Protein AF-A0A950Y7I4-F1 (afdb_monomer_lite)

Structure (mmCIF, N/CA/C/O backbone):
data_AF-A0A950Y7I4-F1
#
_entry.id   AF-A0A950Y7I4-F1
#
loop_
_atom_site.group_PDB
_atom_site.id
_atom_site.type_symbol
_atom_site.label_atom_id
_atom_site.label_alt_id
_atom_site.label_comp_id
_atom_site.label_asym_id
_atom_site.label_entity_id
_atom_site.label_seq_id
_atom_site.pdbx_PDB_ins_code
_atom_site.Cartn_x
_atom_site.Cartn_y
_atom_site.Cartn_z
_atom_site.occupancy
_atom_site.B_iso_or_equiv
_atom_site.auth_seq_id
_atom_site.auth_comp_id
_atom_site.auth_asym_id
_atom_site.auth_atom_id
_atom_site.pdbx_PDB_model_num
ATOM 1 N N . MET A 1 1 ? 63.759 -24.541 -79.200 1.00 48.91 1 MET A N 1
ATOM 2 C CA . MET A 1 1 ? 62.750 -24.166 -78.182 1.00 48.91 1 MET A CA 1
ATOM 3 C C . MET A 1 1 ? 61.700 -25.272 -78.088 1.00 48.91 1 MET A C 1
ATOM 5 O O . MET A 1 1 ? 60.800 -25.246 -78.899 1.00 48.91 1 MET A O 1
ATOM 9 N N . TYR A 1 2 ? 61.837 -26.271 -77.202 1.00 50.16 2 TYR A N 1
ATOM 10 C CA . TYR A 1 2 ? 60.760 -27.215 -76.806 1.00 50.16 2 TYR A CA 1
ATOM 11 C C . TYR A 1 2 ? 61.320 -28.188 -75.744 1.00 50.16 2 TYR A C 1
ATOM 13 O O . TYR A 1 2 ? 61.710 -29.303 -76.065 1.00 50.16 2 TYR A O 1
ATOM 21 N N . LYS A 1 3 ? 61.475 -27.758 -74.482 1.00 51.12 3 LYS A N 1
ATOM 22 C CA . LYS A 1 3 ? 61.865 -28.678 -73.383 1.00 51.12 3 LYS A CA 1
ATOM 23 C C . LYS A 1 3 ? 61.140 -28.475 -72.042 1.00 51.12 3 LYS A C 1
ATOM 25 O O . LYS A 1 3 ? 61.319 -29.298 -71.157 1.00 51.12 3 LYS A O 1
ATOM 30 N N . ASN A 1 4 ? 60.255 -27.482 -71.901 1.00 55.31 4 ASN A N 1
ATOM 31 C CA . ASN A 1 4 ? 59.631 -27.178 -70.601 1.00 55.31 4 ASN A CA 1
ATOM 32 C C . ASN A 1 4 ? 58.173 -27.647 -70.428 1.00 55.31 4 ASN A C 1
ATOM 34 O O . ASN A 1 4 ? 57.661 -27.581 -69.320 1.00 55.31 4 ASN A O 1
ATOM 38 N N . SER A 1 5 ? 57.483 -28.158 -71.454 1.00 56.12 5 SER A N 1
ATOM 39 C CA . SER A 1 5 ? 56.044 -28.477 -71.346 1.00 56.12 5 SER A CA 1
ATOM 40 C C . SER A 1 5 ? 55.714 -29.753 -70.552 1.00 56.12 5 SER A C 1
ATOM 42 O O . SER A 1 5 ? 54.598 -29.882 -70.051 1.00 56.12 5 SER A O 1
ATOM 44 N N . ALA A 1 6 ? 56.660 -30.687 -70.404 1.00 56.47 6 ALA A N 1
ATOM 45 C CA . ALA A 1 6 ? 56.438 -31.945 -69.682 1.00 56.47 6 ALA A CA 1
ATOM 46 C C . ALA A 1 6 ? 56.490 -31.777 -68.150 1.00 56.47 6 ALA A C 1
ATOM 48 O O . ALA A 1 6 ? 55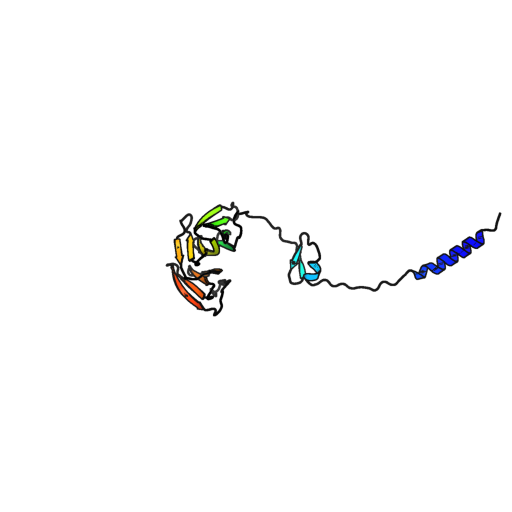.694 -32.385 -67.437 1.00 56.47 6 ALA A O 1
ATOM 49 N N . LEU A 1 7 ? 57.366 -30.898 -67.650 1.00 56.81 7 LEU A N 1
ATOM 50 C CA . LEU A 1 7 ? 57.517 -30.612 -66.217 1.00 56.81 7 LEU A CA 1
ATOM 51 C C . LEU A 1 7 ? 56.293 -29.893 -65.632 1.00 56.81 7 LEU A C 1
ATOM 53 O O . LEU A 1 7 ? 55.839 -30.252 -64.549 1.00 56.81 7 LEU A O 1
ATOM 57 N N . TYR A 1 8 ? 55.693 -28.952 -66.370 1.00 54.09 8 TYR A N 1
ATOM 58 C CA . TYR A 1 8 ? 54.466 -28.278 -65.923 1.00 54.09 8 TYR A CA 1
ATOM 59 C C . TYR A 1 8 ? 53.243 -29.207 -65.913 1.00 54.09 8 TYR A C 1
ATOM 61 O O . TYR A 1 8 ? 52.382 -29.068 -65.050 1.00 54.09 8 TYR A O 1
ATOM 69 N N . ARG A 1 9 ? 53.176 -30.189 -66.824 1.00 56.03 9 ARG A N 1
ATOM 70 C CA . ARG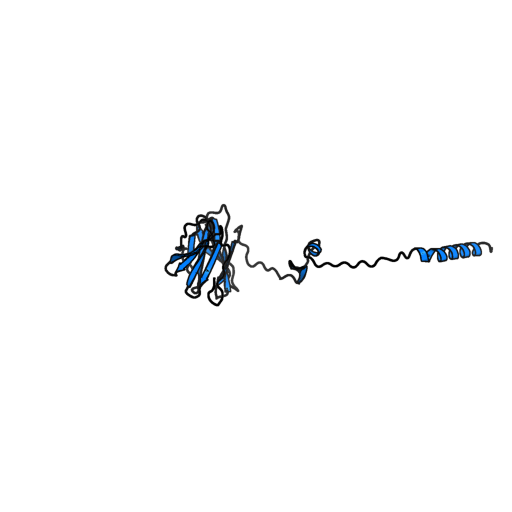 A 1 9 ? 52.088 -31.184 -66.850 1.00 56.03 9 ARG A CA 1
ATOM 71 C C . ARG A 1 9 ? 52.187 -32.182 -65.697 1.00 56.03 9 ARG A C 1
ATOM 73 O O . ARG A 1 9 ? 51.164 -32.504 -65.104 1.00 56.03 9 ARG A O 1
ATOM 80 N N . ALA A 1 10 ? 53.398 -32.616 -65.342 1.00 57.09 10 ALA A N 1
ATOM 81 C CA . ALA A 1 10 ? 53.620 -33.480 -64.183 1.00 57.09 10 ALA A CA 1
ATOM 82 C C . ALA A 1 10 ? 53.334 -32.747 -62.858 1.00 57.09 10 ALA A C 1
ATOM 84 O O . ALA A 1 10 ? 52.664 -33.297 -61.988 1.00 57.09 10 ALA A O 1
ATOM 85 N N . ALA A 1 11 ? 53.754 -31.483 -62.732 1.00 56.84 11 ALA A N 1
ATOM 86 C CA . ALA A 1 11 ? 53.457 -30.661 -61.557 1.00 56.84 11 ALA A CA 1
ATOM 87 C C . ALA A 1 11 ? 51.950 -30.376 -61.398 1.00 56.84 11 ALA A C 1
ATOM 89 O O . ALA A 1 11 ? 51.429 -30.447 -60.287 1.00 56.84 11 ALA A O 1
ATOM 90 N N . ALA A 1 12 ? 51.230 -30.126 -62.498 1.00 56.28 12 ALA A N 1
ATOM 91 C CA . ALA A 1 12 ? 49.779 -29.927 -62.476 1.00 56.28 12 ALA A CA 1
ATOM 92 C C . ALA A 1 12 ? 49.003 -31.203 -62.094 1.00 56.28 12 ALA A C 1
ATOM 94 O O . ALA A 1 12 ? 47.994 -31.117 -61.399 1.00 56.28 12 ALA A O 1
ATOM 95 N N . LEU A 1 13 ? 49.487 -32.387 -62.490 1.00 54.78 13 LEU A N 1
ATOM 96 C CA . LEU A 1 13 ? 48.887 -33.676 -62.116 1.00 54.78 13 LEU A CA 1
ATOM 97 C C . LEU A 1 13 ? 49.107 -34.029 -60.638 1.00 54.78 13 LEU A C 1
ATOM 99 O O . LEU A 1 13 ? 48.202 -34.566 -60.005 1.00 54.78 13 LEU A O 1
ATOM 103 N N . VAL A 1 14 ? 50.264 -33.679 -60.066 1.00 57.81 14 VAL A N 1
ATOM 104 C CA . VAL A 1 14 ? 50.531 -33.861 -58.626 1.00 57.81 14 VAL A CA 1
ATOM 105 C C . VAL A 1 14 ? 49.694 -32.893 -57.777 1.00 57.81 14 VAL A C 1
ATOM 107 O O . VAL A 1 14 ? 49.168 -33.290 -56.740 1.00 57.81 14 VAL A O 1
ATOM 110 N N . LEU A 1 15 ? 49.487 -31.656 -58.242 1.00 54.06 15 LEU A N 1
ATOM 111 C CA . LEU A 1 15 ? 48.606 -30.682 -57.582 1.00 54.06 15 LEU A CA 1
ATOM 112 C C . LEU A 1 15 ? 47.117 -31.065 -57.662 1.00 54.06 15 LEU A C 1
ATOM 114 O O . LEU A 1 15 ? 46.394 -30.851 -56.691 1.00 54.06 15 LEU A O 1
ATOM 118 N N . LEU A 1 16 ? 46.658 -31.682 -58.759 1.00 55.44 16 LEU A N 1
ATOM 119 C CA . LEU A 1 16 ? 45.280 -32.187 -58.857 1.00 55.44 16 LEU A CA 1
ATOM 120 C C . LEU A 1 16 ? 45.036 -33.436 -57.994 1.00 55.44 16 LEU A C 1
ATOM 122 O O . LEU A 1 16 ? 43.933 -33.610 -57.481 1.00 55.44 16 LEU A O 1
ATOM 126 N N . ALA A 1 17 ? 46.046 -34.291 -57.805 1.00 56.66 17 ALA A N 1
ATOM 127 C CA . ALA A 1 17 ? 45.925 -35.508 -56.998 1.00 56.66 17 ALA A CA 1
ATOM 128 C C . ALA A 1 17 ? 45.960 -35.250 -55.476 1.00 56.66 17 ALA A C 1
ATOM 130 O O . ALA A 1 17 ? 45.481 -36.080 -54.708 1.00 56.66 17 ALA A O 1
ATOM 131 N N . ALA A 1 18 ? 46.492 -34.104 -55.033 1.00 54.47 18 ALA A N 1
ATOM 132 C CA . ALA A 1 18 ? 46.544 -33.719 -53.617 1.00 54.47 18 ALA A CA 1
ATOM 133 C C . ALA A 1 18 ? 45.314 -32.914 -53.140 1.00 54.47 18 ALA A C 1
ATOM 135 O O . ALA A 1 18 ? 45.084 -32.793 -51.938 1.00 54.47 18 ALA A O 1
ATOM 136 N N . ALA A 1 19 ? 44.495 -32.398 -54.063 1.00 52.75 19 ALA A N 1
ATOM 137 C CA . ALA A 1 19 ? 43.318 -31.586 -53.751 1.00 52.75 19 ALA A CA 1
ATOM 138 C C . ALA A 1 19 ? 42.171 -32.288 -52.976 1.00 52.75 19 ALA A C 1
ATOM 140 O O . ALA A 1 19 ? 41.493 -31.589 -52.222 1.00 52.75 19 ALA A O 1
ATOM 141 N N . PRO A 1 20 ? 41.921 -33.615 -53.073 1.00 53.47 20 PRO A N 1
ATOM 142 C CA . PRO A 1 20 ? 40.784 -34.218 -52.371 1.00 53.47 20 PRO A CA 1
ATOM 143 C C . PRO A 1 20 ? 41.032 -34.478 -50.873 1.00 53.47 20 PRO A C 1
ATOM 145 O O . PRO A 1 20 ? 40.107 -34.878 -50.173 1.00 53.47 20 PRO A O 1
ATOM 148 N N . TYR A 1 21 ? 42.237 -34.223 -50.347 1.00 53.12 21 TYR A N 1
ATOM 149 C CA . TYR A 1 21 ? 42.582 -34.514 -48.945 1.00 53.12 21 TYR A CA 1
ATOM 150 C C . TYR A 1 21 ? 42.340 -33.357 -47.958 1.00 53.12 21 TYR A C 1
ATOM 152 O O . TYR A 1 21 ? 42.630 -33.506 -46.774 1.00 53.12 21 TYR A O 1
ATOM 160 N N . ILE A 1 22 ? 41.795 -32.218 -48.403 1.00 55.44 22 ILE A N 1
ATOM 161 C CA . ILE A 1 22 ? 41.503 -31.059 -47.526 1.00 55.44 22 ILE A CA 1
ATOM 162 C C . ILE A 1 22 ? 40.007 -30.967 -47.166 1.00 55.44 22 ILE A C 1
ATOM 164 O O . ILE A 1 22 ? 39.594 -30.131 -46.365 1.00 55.44 22 ILE A O 1
ATOM 168 N N . CYS A 1 23 ? 39.170 -31.874 -47.669 1.00 55.88 23 CYS A N 1
ATOM 169 C CA . CYS A 1 23 ? 37.782 -31.979 -47.228 1.00 55.88 23 CYS A CA 1
ATOM 170 C C . CYS A 1 23 ? 37.703 -32.775 -45.916 1.00 55.88 23 CYS A C 1
ATOM 172 O O . CYS A 1 23 ? 37.288 -33.931 -45.903 1.00 55.88 23 CYS A O 1
ATOM 174 N N . LEU A 1 24 ? 38.114 -32.161 -44.803 1.00 58.19 24 LEU A N 1
ATOM 175 C CA . LEU A 1 24 ? 37.759 -32.666 -43.478 1.00 58.19 24 LEU A CA 1
ATOM 176 C C . LEU A 1 24 ? 36.234 -32.595 -43.349 1.00 58.19 24 LEU A C 1
ATOM 178 O O . LEU A 1 24 ? 35.649 -31.513 -43.408 1.00 58.19 24 LEU A O 1
ATOM 182 N N . ALA A 1 25 ? 35.589 -33.754 -43.219 1.00 61.06 25 ALA A N 1
ATOM 183 C CA . ALA A 1 25 ? 34.175 -33.835 -42.890 1.00 61.06 25 ALA A CA 1
ATOM 184 C C . ALA A 1 25 ? 33.936 -33.075 -41.579 1.00 61.06 25 ALA A C 1
ATOM 186 O O . ALA A 1 25 ? 34.589 -33.341 -40.571 1.00 61.06 25 ALA A O 1
ATOM 187 N N . THR A 1 26 ? 33.045 -32.088 -41.602 1.00 66.25 26 THR A N 1
ATOM 188 C CA . THR A 1 26 ? 32.686 -31.345 -40.396 1.00 66.25 26 THR A CA 1
ATOM 189 C C . THR A 1 26 ? 31.642 -32.158 -39.641 1.00 66.25 26 THR A C 1
ATOM 191 O O . THR A 1 26 ? 30.610 -32.499 -40.222 1.00 66.25 26 THR A O 1
ATOM 194 N N . ASP A 1 27 ? 31.861 -32.449 -38.363 1.00 64.19 27 ASP A N 1
ATOM 195 C CA . ASP A 1 27 ? 30.822 -33.063 -37.538 1.00 64.19 27 ASP A CA 1
ATOM 196 C C . ASP A 1 27 ? 29.608 -32.130 -37.436 1.00 64.19 27 ASP A C 1
ATOM 198 O O . ASP A 1 27 ? 29.743 -30.932 -37.166 1.00 64.19 27 ASP A O 1
ATOM 202 N N . THR A 1 28 ? 28.407 -32.677 -37.639 1.00 74.19 28 THR A N 1
ATOM 203 C CA . THR A 1 28 ? 27.167 -31.929 -37.405 1.00 74.19 28 THR A CA 1
ATOM 204 C C . THR A 1 28 ? 27.006 -31.728 -35.907 1.00 74.19 28 THR A C 1
ATOM 206 O O . THR A 1 28 ? 26.800 -32.681 -35.159 1.00 74.19 28 THR A O 1
ATOM 209 N N . ARG A 1 29 ? 27.102 -30.476 -35.463 1.00 62.66 29 ARG A N 1
ATOM 210 C CA . ARG A 1 29 ? 26.812 -30.087 -34.084 1.00 62.66 29 ARG A CA 1
ATOM 211 C C . ARG A 1 29 ? 25.416 -29.489 -34.037 1.00 62.66 29 ARG A C 1
ATOM 213 O O . ARG A 1 29 ? 25.146 -28.494 -34.705 1.00 62.66 29 ARG A O 1
ATOM 220 N N . ILE A 1 30 ? 24.540 -30.123 -33.267 1.00 69.25 30 ILE A N 1
ATOM 221 C CA . ILE A 1 30 ? 23.227 -29.580 -32.932 1.00 69.25 30 ILE A CA 1
ATOM 222 C C . ILE A 1 30 ? 23.401 -28.831 -31.616 1.00 69.25 30 ILE A C 1
ATOM 224 O O . ILE A 1 30 ? 23.880 -29.397 -30.634 1.00 69.25 30 ILE A O 1
ATOM 228 N N . TRP A 1 31 ? 23.058 -27.551 -31.628 1.00 65.56 31 TRP A N 1
ATOM 229 C CA . TRP A 1 31 ? 23.050 -26.693 -30.451 1.00 65.56 31 TRP A CA 1
ATOM 230 C C . TRP A 1 31 ? 21.590 -26.411 -30.128 1.00 65.56 31 TRP A C 1
ATOM 232 O O . TRP A 1 31 ? 20.866 -25.904 -30.985 1.00 65.56 31 TRP A O 1
ATOM 242 N N . ASP A 1 32 ? 21.175 -26.759 -28.919 1.00 69.38 32 ASP A N 1
ATOM 243 C CA . ASP A 1 32 ? 19.889 -26.363 -28.360 1.00 69.38 32 ASP A CA 1
ATOM 244 C C . ASP A 1 32 ? 20.154 -25.224 -27.370 1.00 69.38 32 ASP A C 1
ATOM 246 O O . ASP A 1 32 ? 21.111 -25.287 -26.595 1.00 69.38 32 ASP A O 1
ATOM 250 N N . GLN A 1 33 ? 19.371 -24.154 -27.469 1.00 68.56 33 GLN A N 1
ATOM 251 C CA . GLN A 1 33 ? 19.375 -23.031 -26.537 1.00 68.56 33 GLN A CA 1
ATOM 252 C C . GLN A 1 33 ? 17.935 -22.874 -26.079 1.00 68.56 33 GLN A C 1
ATOM 254 O O . GLN A 1 33 ? 17.093 -22.381 -26.832 1.00 68.56 33 GLN A O 1
ATOM 259 N N . SER A 1 34 ? 17.647 -23.344 -24.876 1.00 66.56 34 SER A N 1
ATOM 260 C CA . SER A 1 34 ? 16.282 -23.407 -24.343 1.00 66.56 34 SER A CA 1
ATOM 261 C C . SER A 1 34 ? 16.166 -22.772 -22.962 1.00 66.56 34 SER A C 1
ATOM 263 O O . SER A 1 34 ? 15.056 -22.452 -22.547 1.00 66.56 34 SER A O 1
ATOM 265 N N . ASP A 1 35 ? 17.287 -22.490 -22.295 1.00 69.75 35 ASP A N 1
ATOM 266 C CA . ASP A 1 35 ? 17.297 -21.896 -20.964 1.00 69.75 35 ASP A CA 1
ATOM 267 C C . ASP A 1 35 ? 17.617 -20.396 -20.993 1.00 69.75 35 ASP A C 1
ATOM 269 O O . ASP A 1 35 ? 18.408 -19.894 -21.794 1.00 69.75 35 ASP A O 1
ATOM 273 N N . GLN A 1 36 ? 17.055 -19.647 -20.039 1.00 70.81 36 GLN A N 1
ATOM 274 C CA . GLN A 1 36 ? 17.334 -18.214 -19.875 1.00 70.81 36 GLN A CA 1
ATOM 275 C C . GLN A 1 36 ? 18.847 -17.919 -19.755 1.00 70.81 36 GLN A C 1
ATOM 277 O O . GLN A 1 36 ? 19.331 -16.883 -20.224 1.00 70.81 36 GLN A O 1
ATOM 282 N N . SER A 1 37 ? 19.616 -18.826 -19.149 1.00 74.75 37 SER A N 1
ATOM 283 C CA . SER A 1 37 ? 21.072 -18.715 -18.982 1.00 74.75 37 SER A CA 1
ATOM 284 C C . SER A 1 37 ? 21.846 -18.756 -20.311 1.00 74.75 37 SER A C 1
ATOM 286 O O . SER A 1 37 ? 22.949 -18.206 -20.396 1.00 74.75 37 SER A O 1
ATOM 288 N N . ASP A 1 38 ? 21.267 -19.344 -21.360 1.00 69.38 38 ASP A N 1
ATOM 289 C CA . ASP A 1 38 ? 21.859 -19.388 -22.698 1.00 69.38 38 ASP A CA 1
ATOM 290 C C . ASP A 1 38 ? 21.683 -18.058 -23.431 1.00 69.38 38 ASP A C 1
ATOM 292 O O . ASP A 1 38 ? 22.593 -17.600 -24.126 1.00 69.38 38 ASP A O 1
ATOM 296 N N . PHE A 1 39 ? 20.558 -17.379 -23.196 1.00 71.38 39 PHE A N 1
ATOM 297 C CA . PHE A 1 39 ? 20.230 -16.100 -23.828 1.00 71.38 39 PHE A CA 1
ATOM 298 C C . PHE A 1 39 ? 20.745 -14.875 -23.060 1.00 71.38 39 PHE A C 1
ATOM 300 O O . PHE A 1 39 ? 21.038 -13.846 -23.670 1.00 71.38 39 PHE A O 1
ATOM 307 N N . THR A 1 40 ? 20.904 -14.966 -21.736 1.00 67.50 40 THR A N 1
ATOM 308 C CA . THR A 1 40 ? 21.410 -13.860 -20.887 1.00 67.50 40 THR A CA 1
ATOM 309 C C . THR A 1 40 ? 22.875 -13.511 -21.144 1.00 67.50 40 THR A C 1
ATOM 311 O O . THR A 1 40 ? 23.303 -12.406 -20.821 1.00 67.50 40 THR A O 1
ATOM 314 N N . LYS A 1 41 ? 23.641 -14.414 -21.773 1.00 76.62 41 LYS A N 1
ATOM 315 C CA . LYS A 1 41 ? 25.003 -14.136 -22.263 1.00 76.62 41 LYS A CA 1
ATOM 316 C C . LYS A 1 41 ? 25.011 -13.191 -23.476 1.00 76.62 41 LYS A C 1
ATOM 318 O O . LYS A 1 41 ? 26.056 -12.632 -23.801 1.00 76.62 41 LYS A O 1
ATOM 323 N N . GLY A 1 42 ? 23.874 -13.031 -24.158 1.00 76.31 42 GLY A N 1
ATOM 324 C CA . GLY A 1 42 ? 23.697 -12.119 -25.286 1.00 76.31 42 GLY A CA 1
ATOM 325 C C . GLY A 1 42 ? 23.243 -10.716 -24.867 1.00 76.31 42 GLY A C 1
ATOM 326 O O . GLY A 1 42 ? 22.892 -10.463 -23.720 1.00 76.31 42 GLY A O 1
ATOM 327 N N . THR A 1 43 ? 23.221 -9.778 -25.818 1.00 79.31 43 THR A N 1
ATOM 328 C CA . THR A 1 43 ? 22.643 -8.437 -25.619 1.00 79.31 43 THR A CA 1
ATOM 329 C C . THR A 1 43 ? 21.242 -8.384 -26.242 1.00 79.31 43 THR A C 1
ATOM 331 O O . THR A 1 43 ? 21.138 -8.190 -27.458 1.00 79.31 43 THR A O 1
ATOM 334 N N . PRO A 1 44 ? 20.156 -8.560 -25.467 1.00 77.50 44 PRO A N 1
ATOM 335 C CA . PRO A 1 44 ? 18.802 -8.504 -26.008 1.00 77.50 44 PRO A CA 1
ATOM 336 C C . PRO A 1 44 ? 18.482 -7.088 -26.505 1.00 77.50 44 PRO A C 1
ATOM 338 O O . PRO A 1 44 ? 18.666 -6.104 -25.790 1.00 77.50 44 PRO A O 1
ATOM 341 N N . LYS A 1 45 ? 17.988 -6.975 -27.743 1.00 81.69 45 LYS A N 1
ATOM 342 C CA . LYS A 1 45 ? 17.484 -5.720 -28.320 1.00 81.69 45 LYS A CA 1
ATOM 343 C C . LYS A 1 45 ? 16.025 -5.904 -28.708 1.00 81.69 45 LYS A C 1
ATOM 345 O O . LYS A 1 45 ? 15.730 -6.736 -29.558 1.00 81.69 45 LYS A O 1
ATOM 350 N N . ASN A 1 46 ? 15.131 -5.119 -28.106 1.00 84.88 46 ASN A N 1
ATOM 351 C CA . ASN A 1 46 ? 13.681 -5.166 -28.349 1.00 84.88 46 ASN A CA 1
ATOM 352 C C . ASN A 1 46 ? 13.037 -6.545 -28.112 1.00 84.88 46 ASN A C 1
ATOM 354 O O . ASN A 1 46 ? 11.975 -6.832 -28.662 1.00 84.88 46 ASN A O 1
ATOM 358 N N . ILE A 1 47 ? 13.664 -7.385 -27.288 1.00 88.06 47 ILE A N 1
ATOM 359 C CA . ILE A 1 47 ? 13.145 -8.694 -26.896 1.00 88.06 47 ILE A CA 1
ATOM 360 C C . ILE A 1 47 ? 13.139 -8.827 -25.374 1.00 88.06 47 ILE A C 1
ATOM 362 O O . ILE A 1 47 ? 14.019 -8.296 -24.695 1.00 88.06 47 ILE A O 1
ATOM 366 N N . SER A 1 48 ? 12.153 -9.540 -24.846 1.00 86.19 48 SER A N 1
ATOM 367 C CA . SER A 1 48 ? 12.107 -9.996 -23.462 1.00 86.19 48 SER A CA 1
ATOM 368 C C . SER A 1 48 ? 12.376 -11.493 -23.436 1.00 86.19 48 SER A C 1
ATOM 370 O O . SER A 1 48 ? 11.818 -12.237 -24.238 1.00 86.19 48 SER A O 1
ATOM 372 N N . ILE A 1 49 ? 13.236 -11.918 -22.516 1.00 86.12 49 ILE A N 1
ATOM 373 C CA . ILE A 1 49 ? 13.540 -13.328 -22.273 1.00 86.12 49 ILE A CA 1
ATOM 374 C C . ILE A 1 49 ? 12.865 -13.689 -20.956 1.00 86.12 49 ILE A C 1
ATOM 376 O O . ILE A 1 49 ? 13.201 -13.132 -19.907 1.00 86.12 49 ILE A O 1
ATOM 380 N N . ARG A 1 50 ? 11.878 -14.577 -21.019 1.00 81.44 50 ARG A N 1
ATOM 381 C CA . ARG A 1 50 ? 11.176 -15.088 -19.843 1.00 81.44 50 ARG A CA 1
ATOM 382 C C . ARG A 1 50 ? 12.049 -16.094 -19.086 1.00 81.44 50 ARG A C 1
ATOM 384 O O . ARG A 1 50 ? 13.015 -16.629 -19.625 1.00 81.44 50 ARG A O 1
ATOM 391 N N . SER A 1 51 ? 11.702 -16.357 -17.826 1.00 81.38 51 SER A N 1
ATOM 392 C CA . SER A 1 51 ? 12.421 -17.318 -16.972 1.00 81.38 51 SER A CA 1
ATOM 393 C C . SER A 1 51 ? 12.373 -18.759 -17.490 1.00 81.38 51 SER A C 1
ATOM 395 O O . SER A 1 51 ? 13.221 -19.562 -17.132 1.00 81.38 51 SER A O 1
ATOM 397 N N . ASP A 1 52 ? 11.395 -19.076 -18.336 1.00 82.81 52 ASP A N 1
ATOM 398 C CA . ASP A 1 52 ? 11.229 -20.356 -19.031 1.00 82.81 52 ASP A CA 1
ATOM 399 C C . ASP A 1 52 ? 11.914 -20.384 -20.413 1.00 82.81 52 ASP A C 1
ATOM 401 O O . ASP A 1 52 ? 11.613 -21.244 -21.232 1.00 82.81 52 ASP A O 1
ATOM 405 N N . GLY A 1 53 ? 12.795 -19.418 -20.705 1.00 80.38 53 GLY A N 1
ATOM 406 C CA . GLY A 1 53 ? 13.562 -19.362 -21.952 1.00 80.38 53 GLY A CA 1
ATOM 407 C C . GLY A 1 53 ? 12.797 -18.817 -23.162 1.00 80.38 53 GLY A C 1
ATOM 408 O O . GLY A 1 53 ? 13.399 -18.584 -24.210 1.00 80.38 53 GLY A O 1
ATOM 409 N N . HIS A 1 54 ? 11.495 -18.532 -23.040 1.00 85.94 54 HIS A N 1
ATOM 410 C CA . HIS A 1 54 ? 10.728 -17.966 -24.147 1.00 85.94 54 HIS A CA 1
ATOM 411 C C . HIS A 1 54 ? 11.146 -16.527 -24.471 1.00 85.94 54 HIS A C 1
ATOM 413 O O . HIS A 1 54 ? 11.182 -15.651 -23.602 1.00 85.94 54 HIS A O 1
ATOM 419 N N . ILE A 1 55 ? 11.377 -16.274 -25.760 1.00 87.50 55 ILE A N 1
ATOM 420 C CA . ILE A 1 55 ? 11.689 -14.950 -26.298 1.00 87.50 55 ILE A CA 1
ATOM 421 C C . ILE A 1 55 ? 10.420 -14.326 -26.878 1.00 87.50 55 ILE A C 1
ATOM 423 O O . ILE A 1 55 ? 9.774 -14.899 -27.754 1.00 87.50 55 ILE A O 1
ATOM 427 N N . THR A 1 56 ? 10.082 -13.123 -26.423 1.00 89.81 56 THR A N 1
ATOM 428 C CA . THR A 1 56 ? 8.989 -12.307 -26.972 1.00 89.81 56 THR A CA 1
ATOM 429 C C . THR A 1 56 ? 9.503 -10.929 -27.364 1.00 89.81 56 THR A C 1
ATOM 431 O O . THR A 1 56 ? 10.590 -10.531 -26.952 1.00 89.81 56 THR A O 1
ATOM 434 N N . LEU A 1 57 ? 8.727 -10.159 -28.130 1.00 89.69 57 LEU A N 1
ATOM 435 C CA . LEU A 1 57 ? 9.013 -8.731 -28.299 1.00 89.69 57 LEU A CA 1
ATOM 436 C C . LEU A 1 57 ? 8.948 -8.032 -26.935 1.00 89.69 57 LEU A C 1
ATOM 438 O O . LEU A 1 57 ? 8.061 -8.326 -26.129 1.00 89.69 57 LEU A O 1
ATOM 442 N N . ALA A 1 58 ? 9.893 -7.130 -26.676 1.00 85.69 58 ALA A N 1
ATOM 443 C CA . ALA A 1 58 ? 9.891 -6.346 -25.450 1.00 85.69 58 ALA A CA 1
ATOM 444 C C . ALA A 1 58 ? 8.733 -5.335 -25.473 1.00 85.69 58 ALA A C 1
ATOM 446 O O . ALA A 1 58 ? 8.498 -4.702 -26.509 1.00 85.69 58 ALA A O 1
ATOM 447 N N . PRO A 1 59 ? 8.024 -5.136 -24.348 1.00 82.44 59 PRO A N 1
ATOM 448 C CA . PRO A 1 59 ? 7.066 -4.049 -24.240 1.00 82.44 59 PRO A CA 1
ATOM 449 C C . PRO A 1 59 ? 7.780 -2.701 -24.392 1.00 82.44 59 PRO A C 1
ATOM 451 O O . PRO A 1 59 ? 8.934 -2.534 -23.990 1.00 82.44 59 PRO A O 1
ATOM 454 N N . ILE A 1 60 ? 7.079 -1.716 -24.952 1.00 84.00 60 ILE A N 1
ATOM 455 C CA . ILE A 1 60 ? 7.579 -0.341 -24.991 1.00 84.00 60 ILE A CA 1
ATOM 456 C C . ILE A 1 60 ? 7.513 0.215 -23.569 1.00 84.00 60 ILE A C 1
ATOM 458 O O . ILE A 1 60 ? 6.428 0.417 -23.023 1.00 84.00 60 ILE A O 1
ATOM 462 N N . LEU A 1 61 ? 8.676 0.475 -22.975 1.00 82.81 61 LEU A N 1
ATOM 463 C CA . LEU A 1 61 ? 8.773 1.177 -21.702 1.00 82.81 61 LEU A CA 1
ATOM 464 C C . LEU A 1 61 ? 8.597 2.673 -21.956 1.00 82.81 61 LEU A C 1
ATOM 466 O O . LEU A 1 61 ? 9.416 3.306 -22.621 1.00 82.81 61 LEU A O 1
ATOM 470 N N . LYS A 1 62 ? 7.506 3.229 -21.435 1.00 87.25 62 LYS A N 1
ATOM 471 C CA . LYS A 1 62 ? 7.246 4.665 -21.438 1.00 87.25 62 LYS A CA 1
ATOM 472 C C . LYS A 1 62 ? 7.342 5.173 -20.010 1.00 87.25 62 LYS A C 1
ATOM 474 O O . LYS A 1 62 ? 6.595 4.721 -19.146 1.00 87.25 62 LYS A O 1
ATOM 479 N N . GLU A 1 63 ? 8.229 6.131 -19.784 1.00 88.94 63 GLU A N 1
ATOM 480 C CA . GLU A 1 63 ? 8.277 6.850 -18.516 1.00 88.94 63 GLU A CA 1
ATOM 481 C C . GLU A 1 63 ? 6.990 7.667 -18.339 1.00 88.94 63 GLU A C 1
ATOM 483 O O . GLU A 1 63 ? 6.583 8.417 -19.234 1.00 88.94 63 GLU A O 1
ATOM 488 N N . LEU A 1 64 ? 6.316 7.464 -17.206 1.00 89.81 64 LEU A N 1
ATOM 489 C CA . LEU A 1 64 ? 5.077 8.167 -16.864 1.00 89.81 64 LEU A CA 1
ATOM 490 C C . LEU A 1 64 ? 5.328 9.357 -15.931 1.00 89.81 64 LEU A C 1
ATOM 492 O O . LEU A 1 64 ? 4.603 10.349 -16.004 1.00 89.81 64 LEU A O 1
ATOM 496 N N . ASP A 1 65 ? 6.339 9.247 -15.070 1.00 89.06 65 ASP A N 1
ATOM 497 C CA . ASP A 1 65 ? 6.780 10.285 -14.145 1.00 89.06 65 ASP A CA 1
ATOM 498 C C . ASP A 1 65 ? 8.235 10.045 -13.712 1.00 89.06 65 ASP A C 1
ATOM 500 O O . ASP A 1 65 ? 8.692 8.901 -13.688 1.00 89.06 65 ASP A O 1
ATOM 504 N N . SER A 1 66 ? 8.908 11.114 -13.287 1.00 86.75 66 SER A N 1
ATOM 505 C CA . SER A 1 66 ? 10.213 11.083 -12.624 1.00 86.75 66 SER A CA 1
ATOM 506 C C . SER A 1 66 ? 10.141 11.917 -11.348 1.00 86.75 66 SER A C 1
ATOM 508 O O . SER A 1 66 ? 10.321 13.138 -11.360 1.00 86.75 66 SER A O 1
ATOM 510 N N . THR A 1 67 ? 9.890 11.251 -10.221 1.00 84.19 67 THR A N 1
ATOM 511 C CA . THR A 1 67 ? 9.901 11.906 -8.908 1.00 84.19 67 THR A CA 1
ATOM 512 C C . THR A 1 67 ? 11.323 12.039 -8.368 1.00 84.19 67 THR A C 1
ATOM 514 O O . THR A 1 67 ? 12.167 11.183 -8.612 1.00 84.19 67 THR A O 1
ATOM 517 N N . ASN A 1 68 ? 11.562 13.038 -7.517 1.00 83.56 68 ASN A N 1
ATOM 518 C CA . ASN A 1 68 ? 12.807 13.135 -6.741 1.00 83.56 68 ASN A CA 1
ATOM 519 C C . ASN A 1 68 ? 12.823 12.202 -5.511 1.00 83.56 68 ASN A C 1
ATOM 521 O O . ASN A 1 68 ? 13.675 12.357 -4.637 1.00 83.56 68 ASN A O 1
ATOM 525 N N . VAL A 1 69 ? 11.857 11.283 -5.387 1.00 86.06 69 VAL A N 1
ATOM 526 C CA . VAL A 1 69 ? 11.807 10.320 -4.284 1.00 86.06 69 VAL A CA 1
ATOM 527 C C . VAL A 1 69 ? 12.721 9.139 -4.633 1.00 86.06 69 VAL A C 1
ATOM 529 O O . VAL A 1 69 ? 12.513 8.531 -5.681 1.00 86.06 69 VAL A O 1
ATOM 532 N N . PRO A 1 70 ? 13.712 8.792 -3.789 1.00 88.06 70 PRO A N 1
ATOM 533 C CA . PRO A 1 70 ? 14.688 7.747 -4.113 1.00 88.06 70 PRO A CA 1
ATOM 534 C C . PRO A 1 70 ? 14.083 6.359 -4.335 1.00 88.06 70 PRO A C 1
ATOM 536 O O . PRO A 1 70 ? 14.571 5.611 -5.178 1.00 88.06 70 PRO A O 1
ATOM 539 N N . TYR A 1 71 ? 13.026 6.022 -3.593 1.00 92.12 71 TYR A N 1
ATOM 540 C CA . TYR A 1 71 ? 12.341 4.738 -3.698 1.00 92.12 71 TYR A CA 1
ATOM 541 C C . TYR A 1 71 ? 10.839 4.952 -3.843 1.00 92.12 71 TYR A C 1
ATOM 543 O O . TYR A 1 71 ? 10.238 5.694 -3.066 1.00 92.12 71 TYR A O 1
ATOM 551 N N . LEU A 1 72 ? 10.231 4.271 -4.814 1.00 94.44 72 LEU A N 1
ATOM 552 C CA . LEU A 1 72 ? 8.785 4.088 -4.910 1.00 94.44 72 LEU A CA 1
ATOM 553 C C . LEU A 1 72 ? 8.466 2.663 -4.462 1.00 94.44 72 LEU A C 1
ATOM 555 O O . LEU A 1 72 ? 9.004 1.707 -5.014 1.00 94.44 72 LEU A O 1
ATOM 559 N N . TRP A 1 73 ? 7.612 2.535 -3.453 1.00 95.12 73 TRP A N 1
ATOM 560 C CA . TRP A 1 73 ? 7.322 1.258 -2.796 1.00 95.12 73 TRP A CA 1
ATOM 561 C C . TRP A 1 73 ? 5.904 0.770 -3.072 1.00 95.12 73 TRP A C 1
ATOM 563 O O . TRP A 1 73 ? 5.671 -0.433 -3.130 1.00 95.12 73 TRP A O 1
ATOM 573 N N . ALA A 1 74 ? 4.962 1.696 -3.252 1.00 96.38 74 ALA A N 1
ATOM 574 C CA . ALA A 1 74 ? 3.550 1.380 -3.373 1.00 96.38 74 ALA A CA 1
ATOM 575 C C . ALA A 1 74 ? 2.928 2.068 -4.584 1.00 96.38 74 ALA A C 1
ATOM 577 O O . ALA A 1 74 ? 3.208 3.236 -4.865 1.00 96.38 74 ALA A O 1
ATOM 578 N N . ILE A 1 75 ? 2.030 1.346 -5.252 1.00 96.94 75 ILE A N 1
ATOM 579 C CA . ILE A 1 75 ? 1.157 1.861 -6.301 1.00 96.94 75 ILE A CA 1
ATOM 580 C C . ILE A 1 75 ? -0.229 1.222 -6.180 1.00 96.94 75 ILE A C 1
ATOM 582 O O . ILE A 1 75 ? -0.344 0.044 -5.851 1.00 96.94 75 ILE A O 1
ATOM 586 N N . VAL A 1 76 ? -1.282 1.992 -6.440 1.00 97.06 76 VAL A N 1
ATOM 587 C CA . VAL A 1 76 ? -2.670 1.516 -6.484 1.00 97.06 76 VAL A CA 1
ATOM 588 C C . VAL A 1 76 ? -3.456 2.289 -7.542 1.00 97.06 76 VAL A C 1
ATOM 590 O O . VAL A 1 76 ? -3.136 3.442 -7.827 1.00 97.06 76 VAL A O 1
ATOM 593 N N . GLN A 1 77 ? -4.477 1.671 -8.131 1.00 96.19 77 GLN A N 1
ATOM 594 C CA . GLN A 1 77 ? -5.368 2.306 -9.102 1.00 96.19 77 GLN A CA 1
ATOM 595 C C . GLN A 1 77 ? -6.778 2.455 -8.523 1.00 96.19 77 GLN A C 1
ATOM 597 O O . GLN A 1 77 ? -7.289 1.514 -7.918 1.00 96.19 77 GLN A O 1
ATOM 602 N N . ASP A 1 78 ? -7.416 3.613 -8.713 1.00 95.19 78 ASP A N 1
ATOM 603 C CA . ASP A 1 78 ? -8.846 3.773 -8.411 1.00 95.19 78 ASP A CA 1
ATOM 604 C C . ASP A 1 78 ? -9.754 3.259 -9.540 1.00 95.19 78 ASP A C 1
ATOM 606 O O . ASP A 1 78 ? -9.320 2.923 -10.642 1.00 95.19 78 ASP A O 1
ATOM 610 N N . SER A 1 79 ? -11.064 3.259 -9.291 1.00 93.50 79 SER A N 1
ATOM 611 C CA . SER A 1 79 ? -12.079 2.866 -10.276 1.00 93.50 79 SER A CA 1
ATOM 612 C C . SER A 1 79 ? -12.156 3.775 -11.512 1.00 93.50 79 SER A C 1
ATOM 614 O O . SER A 1 79 ? -12.784 3.406 -12.503 1.00 93.50 79 SER A O 1
ATOM 616 N N . LYS A 1 80 ? -11.531 4.959 -11.480 1.00 94.62 80 LYS A N 1
ATOM 617 C CA . LYS A 1 80 ? -11.459 5.912 -12.601 1.00 94.62 80 LYS A CA 1
ATOM 618 C C . LYS A 1 80 ? -10.178 5.740 -13.421 1.00 94.62 80 LYS A C 1
ATOM 620 O O . LYS A 1 80 ? -9.992 6.440 -14.416 1.00 94.62 80 LYS A O 1
ATOM 625 N N . GLY A 1 81 ? -9.299 4.828 -13.012 1.00 95.50 81 GLY A N 1
ATOM 626 C CA . GLY A 1 81 ? -8.021 4.558 -13.650 1.00 95.50 81 GLY A CA 1
ATOM 627 C C . GLY A 1 81 ? -6.875 5.462 -13.188 1.00 95.50 81 GLY A C 1
ATOM 628 O O . GLY A 1 81 ? -5.779 5.359 -13.738 1.00 95.50 81 GLY A O 1
ATOM 629 N N . THR A 1 82 ? -7.093 6.332 -12.199 1.00 96.12 82 THR A N 1
ATOM 630 C CA . THR A 1 82 ? -6.044 7.168 -11.601 1.00 96.12 82 THR A CA 1
ATOM 631 C C . THR A 1 82 ? -5.075 6.284 -10.832 1.00 96.12 82 THR A C 1
ATOM 633 O O . THR A 1 82 ? -5.490 5.525 -9.958 1.00 96.12 82 THR A O 1
ATOM 636 N N . LEU A 1 83 ? -3.784 6.406 -11.132 1.00 96.81 83 LEU A N 1
ATOM 637 C CA . LEU A 1 83 ? -2.725 5.751 -10.376 1.00 96.81 83 LEU A CA 1
ATOM 638 C C . LEU A 1 83 ? -2.293 6.639 -9.215 1.00 96.81 83 LEU A C 1
ATOM 640 O O . LEU A 1 83 ? -2.021 7.824 -9.399 1.00 96.81 83 LEU A O 1
ATOM 644 N N . TYR A 1 84 ? -2.174 6.049 -8.037 1.00 96.56 84 TYR A N 1
ATOM 645 C CA . TYR A 1 84 ? -1.581 6.664 -6.862 1.00 96.56 84 TYR A CA 1
ATOM 646 C C . TYR A 1 84 ? -0.330 5.902 -6.499 1.00 96.56 84 TYR A C 1
ATOM 648 O O . TYR A 1 84 ? -0.373 4.681 -6.394 1.00 96.56 84 TYR A O 1
ATOM 656 N N . TYR A 1 85 ? 0.771 6.608 -6.302 1.00 97.00 85 TYR A N 1
ATOM 657 C CA . TYR A 1 85 ? 2.045 5.992 -5.966 1.00 97.00 85 TYR A CA 1
ATOM 658 C C . TYR A 1 85 ? 2.794 6.832 -4.952 1.00 97.00 85 TYR A C 1
ATOM 660 O O . TYR A 1 85 ? 2.644 8.055 -4.865 1.00 97.00 85 TYR A O 1
ATOM 668 N N . ALA A 1 86 ? 3.577 6.137 -4.144 1.00 96.06 86 ALA A N 1
ATOM 669 C CA . ALA A 1 86 ? 4.320 6.728 -3.058 1.00 96.06 86 ALA A CA 1
ATOM 670 C C . ALA A 1 86 ? 5.524 5.860 -2.702 1.00 96.06 86 ALA A C 1
ATOM 672 O O . ALA A 1 86 ? 5.646 4.698 -3.099 1.00 96.06 86 ALA A O 1
ATOM 673 N N . GLY A 1 87 ? 6.411 6.438 -1.910 1.00 94.12 87 GLY A N 1
ATOM 674 C CA . GLY A 1 87 ? 7.524 5.710 -1.336 1.00 94.12 87 GLY A CA 1
ATOM 675 C C . GLY A 1 87 ? 8.241 6.576 -0.325 1.00 94.12 87 GLY A C 1
ATOM 676 O O . GLY A 1 87 ? 7.594 7.110 0.574 1.00 94.12 87 GLY A O 1
ATOM 677 N N . GLY A 1 88 ? 9.553 6.713 -0.429 1.00 92.81 88 GLY A N 1
ATOM 678 C CA . GLY A 1 88 ? 10.303 7.552 0.491 1.00 92.81 88 GLY A CA 1
ATOM 679 C C . GLY A 1 88 ? 11.788 7.255 0.497 1.00 92.81 88 GLY A C 1
ATOM 680 O O . GLY A 1 88 ? 12.343 6.761 -0.485 1.00 92.81 88 GLY A O 1
ATOM 681 N N . ALA A 1 89 ? 12.425 7.600 1.609 1.00 89.88 89 ALA A N 1
ATOM 682 C CA . ALA A 1 89 ? 13.821 7.295 1.858 1.00 89.88 89 ALA A CA 1
ATOM 683 C C . ALA A 1 89 ? 14.039 6.992 3.347 1.00 89.88 89 ALA A C 1
ATOM 685 O O . ALA A 1 89 ? 13.424 7.652 4.189 1.00 89.88 89 ALA A O 1
ATOM 686 N N . PRO A 1 90 ? 14.990 6.106 3.697 1.00 83.69 90 PRO A N 1
ATOM 687 C CA . PRO A 1 90 ? 15.301 5.780 5.093 1.00 83.69 90 PRO A CA 1
ATOM 688 C C . PRO A 1 90 ? 15.737 6.977 5.953 1.00 83.69 90 PRO A C 1
ATOM 690 O O . PRO A 1 90 ? 15.711 6.900 7.176 1.00 83.69 90 PRO A O 1
ATOM 693 N N . THR A 1 91 ? 16.164 8.073 5.322 1.00 82.56 91 THR A N 1
ATOM 694 C CA . THR A 1 91 ? 16.664 9.295 5.971 1.00 82.56 91 THR A CA 1
ATOM 695 C C . THR A 1 91 ? 15.774 10.521 5.728 1.00 82.56 91 THR A C 1
ATOM 697 O O . THR A 1 91 ? 16.185 11.644 6.018 1.00 82.56 91 THR A O 1
ATOM 700 N N . GLY A 1 92 ? 14.569 10.334 5.174 1.00 76.12 92 GLY A N 1
ATOM 701 C CA . GLY A 1 92 ? 13.610 11.418 4.943 1.00 76.12 92 GLY A CA 1
ATOM 702 C C . GLY A 1 92 ? 12.980 11.954 6.234 1.00 76.12 92 GLY A C 1
ATOM 703 O O . GLY A 1 92 ? 13.093 11.350 7.290 1.00 76.12 92 GLY A O 1
ATOM 704 N N . ALA A 1 93 ? 12.293 13.095 6.161 1.00 85.19 93 ALA A N 1
ATOM 705 C CA . ALA A 1 93 ? 11.430 13.585 7.251 1.00 85.19 93 ALA A CA 1
ATOM 706 C C . ALA A 1 93 ? 9.943 13.554 6.863 1.00 85.19 93 ALA A C 1
ATOM 708 O O . ALA A 1 93 ? 9.063 13.390 7.715 1.00 85.19 93 ALA A O 1
ATOM 709 N N . THR A 1 94 ? 9.668 13.720 5.570 1.00 91.50 94 THR A N 1
ATOM 710 C CA . THR A 1 94 ? 8.331 13.655 4.994 1.00 91.50 94 THR A CA 1
ATOM 711 C C . THR A 1 94 ? 8.338 12.813 3.728 1.00 91.50 94 THR A C 1
ATOM 713 O O . THR A 1 94 ? 9.352 12.676 3.038 1.00 91.50 94 THR A O 1
ATOM 716 N N . THR A 1 95 ? 7.174 12.257 3.420 1.00 92.94 95 THR A N 1
ATOM 717 C CA . THR A 1 95 ? 6.909 11.455 2.231 1.00 92.94 95 THR A CA 1
ATOM 718 C C . THR A 1 95 ? 5.648 11.960 1.538 1.00 92.94 95 THR A C 1
ATOM 720 O O . THR A 1 95 ? 4.749 12.520 2.168 1.00 92.94 95 THR A O 1
ATOM 723 N N . LYS A 1 96 ? 5.601 11.811 0.213 1.00 93.81 96 LYS A N 1
ATOM 724 C CA . LYS A 1 96 ? 4.534 12.336 -0.640 1.00 93.81 96 LYS A CA 1
ATOM 725 C C . LYS A 1 96 ? 3.795 11.216 -1.345 1.00 93.81 96 LYS A C 1
ATOM 727 O O . LYS A 1 96 ? 4.395 10.230 -1.768 1.00 93.81 96 LYS A O 1
ATOM 732 N N . ILE A 1 97 ? 2.498 11.436 -1.524 1.00 95.38 97 ILE A N 1
ATOM 733 C CA . ILE A 1 97 ? 1.651 10.636 -2.405 1.00 95.38 97 ILE A CA 1
ATOM 734 C C . ILE A 1 97 ? 1.437 11.431 -3.684 1.00 95.38 97 ILE A C 1
ATOM 736 O O . ILE A 1 97 ? 1.025 12.596 -3.643 1.00 95.38 97 ILE A O 1
ATOM 740 N N . TYR A 1 98 ? 1.699 10.790 -4.813 1.00 95.38 98 TYR A N 1
ATOM 741 C CA . TYR A 1 98 ? 1.471 11.336 -6.139 1.00 95.38 98 TYR A CA 1
ATOM 742 C C . TYR A 1 98 ? 0.241 10.686 -6.761 1.00 95.38 98 TYR A C 1
ATOM 744 O O . TYR A 1 98 ? -0.036 9.514 -6.524 1.00 95.38 98 TYR A O 1
ATOM 752 N N . ALA A 1 99 ? -0.493 11.461 -7.552 1.00 95.44 99 ALA A N 1
ATOM 753 C CA . ALA A 1 99 ? -1.612 11.000 -8.355 1.00 95.44 99 ALA A CA 1
ATOM 754 C C . ALA A 1 99 ? -1.327 11.259 -9.835 1.00 95.44 99 ALA A C 1
ATOM 756 O O . ALA A 1 99 ? -0.970 12.378 -10.216 1.00 95.44 99 ALA A O 1
ATOM 757 N N . LEU A 1 100 ? -1.553 10.246 -10.662 1.00 96.44 100 LEU A N 1
ATOM 758 C CA . LEU A 1 100 ? -1.455 10.283 -12.113 1.00 96.44 100 LEU A CA 1
ATOM 759 C C . LEU A 1 100 ? -2.803 9.862 -12.720 1.00 96.44 100 LEU A C 1
ATOM 761 O O . LEU A 1 100 ? -3.113 8.671 -12.788 1.00 96.44 100 LEU A O 1
ATOM 765 N N . PRO A 1 101 ? -3.630 10.824 -13.161 1.00 95.50 101 PRO A N 1
ATOM 766 C CA . PRO A 1 101 ? -4.834 10.523 -13.932 1.00 95.50 101 PRO A CA 1
ATOM 767 C C . PRO A 1 101 ? -4.474 9.932 -15.302 1.00 95.50 101 PRO A C 1
ATOM 769 O O . PRO A 1 101 ? -3.462 10.324 -15.877 1.00 95.50 101 PRO A O 1
ATOM 772 N N . VAL A 1 102 ? -5.341 9.083 -15.873 1.00 93.88 102 VAL A N 1
ATOM 773 C CA . VAL A 1 102 ? -5.122 8.366 -17.156 1.00 93.88 102 VAL A CA 1
ATOM 774 C C . VAL A 1 102 ? -4.582 9.259 -18.285 1.00 93.88 102 VAL A C 1
ATOM 776 O O . VAL A 1 102 ? -3.692 8.853 -19.023 1.00 93.88 102 VAL A O 1
ATOM 779 N N . ASN A 1 103 ? -5.091 10.491 -18.395 1.00 90.19 103 ASN A N 1
ATOM 780 C CA . ASN A 1 103 ? -4.673 11.485 -19.395 1.00 90.19 103 ASN A CA 1
ATOM 781 C C . ASN A 1 103 ? -4.171 12.788 -18.750 1.00 90.19 103 ASN A C 1
ATOM 783 O O . ASN A 1 103 ? -4.237 13.863 -19.347 1.00 90.19 103 ASN A O 1
ATOM 787 N N . GLY A 1 104 ? -3.756 12.714 -17.487 1.00 92.12 104 GLY A N 1
ATOM 788 C CA . GLY A 1 104 ? -3.298 13.854 -16.708 1.00 92.12 104 GLY A CA 1
ATOM 789 C C . GLY A 1 104 ? -1.782 13.919 -16.604 1.00 92.12 104 GLY A C 1
ATOM 790 O O . GLY A 1 104 ? -1.052 13.083 -17.128 1.00 92.12 104 GLY A O 1
ATOM 791 N N . LYS A 1 105 ? -1.315 14.933 -15.878 1.00 93.94 105 LYS A N 1
ATOM 792 C CA . LYS A 1 105 ? 0.065 14.987 -15.401 1.00 93.94 105 LYS A CA 1
ATOM 793 C C . LYS A 1 105 ? 0.124 14.495 -13.952 1.00 93.94 105 LYS A C 1
ATOM 795 O O . LYS A 1 105 ? -0.826 14.765 -13.207 1.00 93.94 105 LYS A O 1
ATOM 800 N N . PRO A 1 106 ? 1.226 13.843 -13.552 1.00 94.38 106 PRO A N 1
ATOM 801 C CA . PRO A 1 106 ? 1.544 13.598 -12.155 1.00 94.38 106 PRO A CA 1
ATOM 802 C C . PRO A 1 106 ? 1.398 14.853 -11.296 1.00 94.38 106 PRO A C 1
ATOM 804 O O . PRO A 1 106 ? 1.815 15.944 -11.695 1.00 94.38 106 PRO A O 1
ATOM 807 N N . LYS A 1 107 ? 0.832 14.708 -10.099 1.00 93.31 107 LYS A N 1
ATOM 808 C CA . LYS A 1 107 ? 0.836 15.764 -9.080 1.00 93.31 107 LYS A CA 1
ATOM 809 C C . LYS A 1 107 ? 0.918 15.179 -7.678 1.00 93.31 107 LYS A C 1
ATOM 811 O O . LYS A 1 107 ? 0.278 14.171 -7.393 1.00 93.31 107 LYS A O 1
ATOM 816 N N . ALA A 1 108 ? 1.650 15.844 -6.788 1.00 93.25 108 ALA A N 1
ATOM 817 C CA . ALA A 1 108 ? 1.586 15.538 -5.364 1.00 93.25 108 ALA A CA 1
ATOM 818 C C . ALA A 1 108 ? 0.204 15.934 -4.820 1.00 93.25 108 ALA A C 1
ATOM 820 O O . ALA A 1 108 ? -0.281 17.034 -5.090 1.00 93.25 108 ALA A O 1
ATOM 821 N N . ILE A 1 109 ? -0.430 15.033 -4.074 1.00 93.75 109 ILE A N 1
ATOM 822 C CA . ILE A 1 109 ? -1.774 15.234 -3.509 1.00 93.75 109 ILE A CA 1
ATOM 823 C C . ILE A 1 109 ? -1.790 15.240 -1.983 1.00 93.75 109 ILE A C 1
ATOM 825 O O . ILE A 1 109 ? -2.729 15.761 -1.389 1.00 93.75 109 ILE A O 1
ATOM 829 N N . ALA A 1 110 ? -0.760 14.677 -1.355 1.00 94.31 110 ALA A N 1
ATOM 830 C CA . ALA A 1 110 ? -0.604 14.658 0.086 1.00 94.31 110 ALA A CA 1
ATOM 831 C C . ALA A 1 110 ? 0.874 14.587 0.458 1.00 94.31 110 ALA A C 1
ATOM 833 O O . ALA A 1 110 ? 1.689 14.022 -0.275 1.00 94.31 110 ALA A O 1
ATOM 834 N N . GLU A 1 111 ? 1.185 15.136 1.625 1.00 93.44 111 GLU A N 1
ATOM 835 C CA . GLU A 1 111 ? 2.471 15.006 2.293 1.00 93.44 111 GLU A CA 1
ATOM 836 C C . GLU A 1 111 ? 2.211 14.507 3.717 1.00 93.44 111 GLU A C 1
ATOM 838 O O . GLU A 1 111 ? 1.326 15.019 4.407 1.00 93.44 111 GLU A O 1
ATOM 843 N N . LEU A 1 112 ? 2.945 13.478 4.128 1.00 93.25 112 LEU A N 1
ATOM 844 C CA . LEU A 1 112 ? 2.851 12.855 5.441 1.00 93.25 112 LEU A CA 1
ATOM 845 C C . LEU A 1 112 ? 4.208 12.937 6.135 1.00 93.25 112 LEU A C 1
ATOM 847 O O . LEU A 1 112 ? 5.250 12.757 5.506 1.00 93.25 112 LEU A O 1
ATOM 851 N N . THR A 1 113 ? 4.197 13.189 7.442 1.00 92.00 113 THR A N 1
ATOM 852 C CA . THR A 1 113 ? 5.393 13.043 8.277 1.00 92.00 113 THR A CA 1
ATOM 853 C C . THR A 1 113 ? 5.723 11.562 8.412 1.00 92.00 113 THR A C 1
ATOM 855 O O . THR A 1 113 ? 4.874 10.781 8.837 1.00 92.00 113 THR A O 1
ATOM 858 N N . GLY A 1 114 ? 6.947 11.188 8.055 1.00 90.62 114 GLY A N 1
ATOM 859 C CA . GLY A 1 114 ? 7.391 9.801 8.017 1.00 90.62 114 GLY A CA 1
ATOM 860 C C . GLY A 1 114 ? 8.457 9.574 6.954 1.00 90.62 114 GLY A C 1
ATOM 861 O O . GLY A 1 114 ? 8.677 10.415 6.082 1.00 90.62 114 GLY A O 1
ATOM 862 N N . LEU A 1 115 ? 9.127 8.432 7.054 1.00 92.81 115 LEU A N 1
ATOM 863 C CA . LEU A 1 115 ? 10.255 8.071 6.199 1.00 92.81 115 LEU A CA 1
ATOM 864 C C . LEU A 1 115 ? 9.774 7.542 4.850 1.00 92.81 115 LEU A C 1
ATOM 866 O O . LEU A 1 115 ? 10.250 7.967 3.798 1.00 92.81 115 LEU A O 1
ATOM 870 N N . GLU A 1 116 ? 8.832 6.597 4.888 1.00 94.25 116 GLU A N 1
ATOM 871 C CA . GLU A 1 116 ? 8.438 5.792 3.734 1.00 94.25 116 GLU A CA 1
ATOM 872 C C . GLU A 1 116 ? 6.963 5.396 3.801 1.00 94.25 116 GLU A C 1
ATOM 874 O O . GLU A 1 116 ? 6.417 5.175 4.885 1.00 94.25 116 GLU A O 1
ATOM 879 N N . ILE A 1 117 ? 6.336 5.278 2.628 1.00 96.31 117 ILE A N 1
ATOM 880 C CA . ILE A 1 117 ? 5.003 4.693 2.452 1.00 96.31 117 ILE A CA 1
ATOM 881 C C . ILE A 1 117 ? 5.163 3.346 1.761 1.00 96.31 117 ILE A C 1
ATOM 883 O O . ILE A 1 117 ? 5.539 3.322 0.595 1.00 96.31 117 ILE A O 1
ATOM 887 N N . HIS A 1 118 ? 4.886 2.242 2.457 1.00 95.75 118 HIS A N 1
ATOM 888 C CA . HIS A 1 118 ? 5.074 0.884 1.909 1.00 95.75 118 HIS A CA 1
ATOM 889 C C . HIS A 1 118 ? 3.808 0.267 1.325 1.00 95.75 118 HIS A C 1
ATOM 891 O O . HIS A 1 118 ? 3.898 -0.647 0.516 1.00 95.75 118 HIS A O 1
ATOM 897 N N . SER A 1 119 ? 2.632 0.781 1.683 1.00 97.69 119 SER A N 1
ATOM 898 C CA . SER A 1 119 ? 1.365 0.293 1.141 1.00 97.69 119 SER A CA 1
ATOM 899 C C . SER A 1 119 ? 0.394 1.443 0.923 1.00 97.69 119 SER A C 1
ATOM 901 O O . SER A 1 119 ? 0.282 2.352 1.751 1.00 97.69 119 SER A O 1
ATOM 903 N N . LEU A 1 120 ? -0.349 1.354 -0.179 1.00 98.00 120 LEU A N 1
ATOM 904 C CA . LEU A 1 120 ? -1.473 2.220 -0.510 1.00 98.00 120 LEU A CA 1
ATOM 905 C C . LEU A 1 120 ? -2.719 1.364 -0.743 1.00 98.00 120 LEU A C 1
ATOM 907 O O . LEU A 1 120 ? -2.624 0.270 -1.290 1.00 98.00 120 LEU A O 1
ATOM 911 N N . ALA A 1 121 ? -3.879 1.881 -0.359 1.00 98.00 121 ALA A N 1
ATOM 912 C CA . ALA A 1 121 ? -5.177 1.343 -0.745 1.00 98.00 121 ALA A CA 1
ATOM 913 C C . ALA A 1 121 ? -6.120 2.499 -1.089 1.00 98.00 121 ALA A C 1
ATOM 915 O O . ALA A 1 121 ? -5.971 3.604 -0.565 1.00 98.00 121 ALA A O 1
ATOM 916 N N . VAL A 1 122 ? -7.086 2.251 -1.967 1.00 96.94 122 VAL A N 1
ATOM 917 C CA . VAL A 1 122 ? -8.123 3.219 -2.328 1.00 96.94 122 VAL A CA 1
ATOM 918 C C . VAL A 1 122 ? -9.484 2.571 -2.150 1.00 96.94 122 VAL A C 1
ATOM 920 O O . VAL A 1 122 ? -9.683 1.423 -2.547 1.00 96.94 122 VAL A O 1
ATOM 923 N N . ASP A 1 123 ? -10.400 3.280 -1.502 1.00 95.81 123 ASP A N 1
ATOM 924 C CA . ASP A 1 123 ? -11.759 2.787 -1.313 1.00 95.81 123 ASP A CA 1
ATOM 925 C C . ASP A 1 123 ? -12.688 3.176 -2.473 1.00 95.81 123 ASP A C 1
ATOM 927 O O . ASP A 1 123 ? -12.295 3.809 -3.456 1.00 95.81 123 ASP A O 1
ATOM 931 N N . LYS A 1 124 ? -13.959 2.782 -2.360 1.00 93.88 124 LYS A N 1
ATOM 932 C CA . LYS A 1 124 ? -14.979 3.034 -3.385 1.00 93.88 124 LYS A CA 1
ATOM 933 C C . LYS A 1 124 ? -15.321 4.517 -3.536 1.00 93.88 124 LYS A C 1
ATOM 935 O O . LYS A 1 124 ? -15.777 4.926 -4.603 1.00 93.88 124 LYS A O 1
ATOM 940 N N . GLU A 1 125 ? -15.093 5.316 -2.499 1.00 92.56 125 GLU A N 1
ATOM 941 C CA . GLU A 1 125 ? -15.298 6.762 -2.501 1.00 92.56 125 GLU A CA 1
ATOM 942 C C . GLU A 1 125 ? -14.094 7.524 -3.088 1.00 92.56 125 GLU A C 1
ATOM 944 O O . GLU A 1 125 ? -14.176 8.735 -3.315 1.00 92.56 125 GLU A O 1
ATOM 949 N N . GLY A 1 126 ? -12.989 6.829 -3.376 1.00 93.19 126 GLY A N 1
ATOM 950 C CA . GLY A 1 126 ? -11.748 7.414 -3.879 1.00 93.19 126 GLY A CA 1
ATOM 951 C C . GLY A 1 126 ? -10.881 8.038 -2.784 1.00 93.19 126 GLY A C 1
ATOM 952 O O . GLY A 1 126 ? -10.028 8.873 -3.087 1.00 93.19 126 GLY A O 1
ATOM 953 N N . ARG A 1 127 ? -11.100 7.677 -1.515 1.00 95.75 127 ARG A N 1
ATOM 954 C CA . ARG A 1 127 ? -10.228 8.066 -0.401 1.00 95.75 127 ARG A CA 1
ATOM 955 C C . ARG A 1 127 ? -9.021 7.142 -0.375 1.00 95.75 127 ARG A C 1
ATOM 957 O O . ARG A 1 127 ? -9.129 5.943 -0.627 1.00 95.75 127 ARG A O 1
ATOM 964 N N . ILE A 1 128 ? -7.866 7.710 -0.056 1.00 97.19 128 ILE A N 1
ATOM 965 C CA . ILE A 1 128 ? -6.584 7.009 -0.115 1.00 97.19 128 ILE A CA 1
ATOM 966 C C . ILE A 1 128 ? -6.136 6.684 1.297 1.00 97.19 128 ILE A C 1
ATOM 968 O O . ILE A 1 128 ? -6.209 7.520 2.192 1.00 97.19 128 ILE A O 1
ATOM 972 N N . TYR A 1 129 ? -5.636 5.476 1.480 1.00 98.19 129 TYR A N 1
ATOM 973 C CA . TYR A 1 129 ? -5.127 4.973 2.740 1.00 98.19 129 TYR A CA 1
ATOM 974 C C . TYR A 1 129 ? -3.650 4.671 2.559 1.00 98.19 129 TYR A C 1
ATOM 976 O O . TYR A 1 129 ? -3.282 3.926 1.653 1.00 98.19 129 TYR A O 1
ATOM 984 N N . ALA A 1 130 ? -2.808 5.265 3.398 1.00 97.94 130 ALA A N 1
ATOM 985 C CA . ALA A 1 130 ? -1.359 5.151 3.302 1.00 97.94 130 ALA A CA 1
ATOM 986 C C . ALA A 1 130 ? -0.768 4.613 4.601 1.00 97.94 130 ALA A C 1
ATOM 988 O O . ALA A 1 130 ? -1.023 5.163 5.674 1.00 97.94 130 ALA A O 1
ATOM 989 N N . ALA A 1 131 ? 0.034 3.557 4.482 1.00 97.69 131 ALA A N 1
ATOM 990 C CA . ALA A 1 131 ? 0.801 2.991 5.581 1.00 97.69 131 ALA A CA 1
ATOM 991 C C . ALA A 1 131 ? 2.182 3.651 5.659 1.00 97.69 131 ALA A C 1
ATOM 993 O O . ALA A 1 131 ? 2.995 3.471 4.752 1.00 97.69 131 ALA A O 1
ATOM 994 N N . VAL A 1 132 ? 2.435 4.410 6.726 1.00 95.81 132 VAL A N 1
ATOM 995 C CA . VAL A 1 132 ? 3.625 5.265 6.878 1.00 95.81 132 VAL A CA 1
ATOM 996 C C . VAL A 1 132 ? 4.544 4.740 7.978 1.00 95.81 132 VAL A C 1
ATOM 998 O O . VAL A 1 132 ? 4.056 4.445 9.065 1.00 95.81 132 VAL A O 1
ATOM 1001 N N . LEU A 1 133 ? 5.854 4.686 7.721 1.00 91.44 133 LEU A N 1
ATOM 1002 C CA . LEU A 1 133 ? 6.897 4.270 8.671 1.00 91.44 133 LEU A CA 1
ATOM 1003 C C . LEU A 1 133 ? 7.682 5.454 9.269 1.00 91.44 133 LEU A C 1
ATOM 1005 O O . LEU A 1 133 ? 7.787 6.497 8.611 1.00 91.44 133 LEU A O 1
ATOM 1009 N N . PRO A 1 134 ? 8.344 5.286 10.439 1.00 84.81 134 PRO A N 1
ATOM 1010 C CA . PRO A 1 134 ? 8.369 4.114 11.336 1.00 84.81 134 PRO A CA 1
ATOM 1011 C C . PRO A 1 134 ? 7.112 4.009 12.217 1.00 84.81 134 PRO A C 1
ATOM 1013 O O . PRO A 1 134 ? 6.295 4.924 12.223 1.00 84.81 134 PRO A O 1
ATOM 1016 N N . ASP A 1 135 ? 6.979 2.898 12.954 1.00 89.25 135 ASP A N 1
ATOM 1017 C CA . ASP A 1 135 ? 5.806 2.559 13.781 1.00 89.25 135 ASP A CA 1
ATOM 1018 C C . ASP A 1 135 ? 4.515 2.639 12.968 1.00 89.25 135 ASP A C 1
ATOM 1020 O O . ASP A 1 135 ? 3.688 3.537 13.148 1.00 89.25 135 ASP A O 1
ATOM 1024 N N . ALA A 1 136 ? 4.414 1.714 12.010 1.00 93.19 136 ALA A N 1
ATOM 1025 C CA . ALA A 1 136 ? 3.495 1.768 10.892 1.00 93.19 136 ALA A CA 1
ATOM 1026 C C . ALA A 1 136 ? 2.058 2.118 11.306 1.00 93.19 136 ALA A C 1
ATOM 1028 O O . ALA A 1 136 ? 1.371 1.350 11.984 1.00 93.19 136 ALA A O 1
ATOM 1029 N N . LYS A 1 137 ? 1.598 3.280 10.831 1.00 97.12 137 LYS A N 1
ATOM 1030 C CA . LYS A 1 137 ? 0.227 3.782 10.990 1.00 97.12 137 LYS A CA 1
ATOM 1031 C C . LYS A 1 137 ? -0.430 3.949 9.638 1.00 97.12 137 LYS A C 1
ATOM 1033 O O . LYS A 1 137 ? 0.232 4.273 8.653 1.00 97.12 137 LYS A O 1
ATOM 1038 N N . ILE A 1 138 ? -1.747 3.795 9.620 1.00 98.31 138 ILE A N 1
ATOM 1039 C CA . ILE A 1 138 ? -2.559 4.046 8.436 1.00 98.31 138 ILE A CA 1
ATOM 1040 C C . ILE A 1 138 ? -3.178 5.426 8.565 1.00 98.31 138 ILE A C 1
ATOM 1042 O O . ILE A 1 138 ? -3.906 5.699 9.521 1.00 98.31 138 ILE A O 1
ATOM 1046 N N . TYR A 1 139 ? -2.929 6.276 7.577 1.00 97.75 139 TYR A N 1
ATOM 1047 C CA . TYR A 1 139 ? -3.585 7.568 7.435 1.00 97.75 139 TYR A CA 1
ATOM 1048 C C . TYR A 1 139 ? -4.575 7.525 6.275 1.00 97.75 139 TYR A C 1
ATOM 1050 O O . TYR A 1 139 ? -4.243 7.011 5.209 1.00 97.75 139 TYR A O 1
ATOM 1058 N N . ARG A 1 140 ? -5.769 8.090 6.474 1.00 97.44 140 ARG A N 1
ATOM 1059 C CA . ARG A 1 140 ? -6.758 8.344 5.422 1.00 97.44 140 ARG A CA 1
ATOM 1060 C C . ARG A 1 140 ? -6.567 9.752 4.868 1.00 97.44 140 ARG A C 1
ATOM 1062 O O . ARG A 1 140 ? -6.417 10.712 5.625 1.00 97.44 140 ARG A O 1
ATOM 1069 N N . ILE A 1 141 ? -6.601 9.869 3.551 1.00 96.44 141 ILE A N 1
ATOM 1070 C CA . ILE A 1 141 ? -6.526 11.109 2.795 1.00 96.44 141 ILE A CA 1
ATOM 1071 C C . ILE A 1 141 ? -7.804 11.200 1.962 1.00 96.44 141 ILE A C 1
ATOM 1073 O O . ILE A 1 141 ? -7.994 10.458 0.997 1.00 96.44 141 ILE A O 1
ATOM 1077 N N . ASP A 1 142 ? -8.680 12.119 2.355 1.00 91.38 142 ASP A N 1
ATOM 1078 C CA . ASP A 1 142 ? -9.873 12.473 1.587 1.00 91.38 142 ASP A CA 1
ATOM 1079 C C . ASP A 1 142 ? -9.485 13.422 0.433 1.00 91.38 142 ASP A C 1
ATOM 1081 O O . ASP A 1 142 ? -8.401 14.009 0.444 1.00 91.38 142 ASP A O 1
ATOM 1085 N N . ASN A 1 143 ? -10.351 13.610 -0.570 1.00 79.69 143 ASN A N 1
ATOM 1086 C CA . ASN A 1 143 ? -10.066 14.469 -1.732 1.00 79.69 143 ASN A CA 1
ATOM 1087 C C . ASN A 1 143 ? -9.613 15.889 -1.324 1.00 79.69 143 ASN A C 1
ATOM 1089 O O . ASN A 1 143 ? -10.430 16.726 -0.946 1.00 79.69 143 ASN A O 1
ATOM 1093 N N . GLY A 1 144 ? -8.305 16.163 -1.417 1.00 71.25 144 GLY A N 1
ATOM 1094 C CA . GLY A 1 144 ? -7.697 17.448 -1.040 1.00 71.25 144 GLY A CA 1
A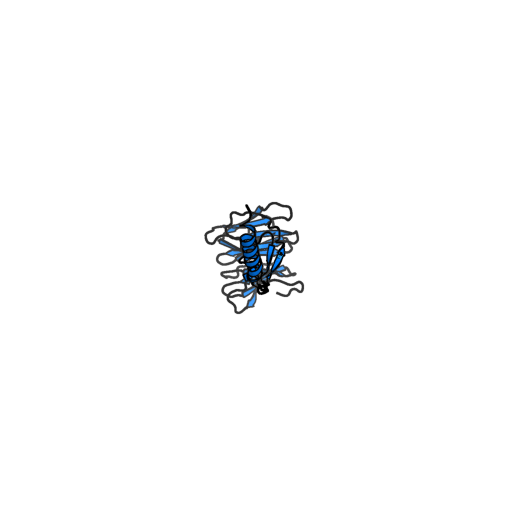TOM 1095 C C . GLY A 1 144 ? -7.640 17.727 0.470 1.00 71.25 144 GLY A C 1
ATOM 1096 O O . GLY A 1 144 ? -7.306 18.842 0.870 1.00 71.25 144 GLY A O 1
ATOM 1097 N N . GLY A 1 145 ? -7.980 16.743 1.307 1.00 76.88 145 GLY A N 1
ATOM 1098 C CA . GLY A 1 145 ? -7.971 16.853 2.763 1.00 76.88 145 GLY A CA 1
ATOM 1099 C C . GLY A 1 145 ? -6.589 16.620 3.377 1.00 76.88 145 GLY A C 1
ATOM 1100 O O . GLY A 1 145 ? -5.714 15.987 2.786 1.00 76.88 145 GLY A O 1
ATOM 1101 N N . LYS A 1 146 ? -6.394 17.112 4.606 1.00 90.44 146 LYS A N 1
ATOM 1102 C CA . LYS A 1 146 ? -5.210 16.765 5.407 1.00 90.44 146 LYS A CA 1
ATOM 1103 C C . LYS A 1 146 ? -5.261 15.279 5.799 1.00 90.44 146 LYS A C 1
ATOM 1105 O O . LYS A 1 146 ? -6.352 14.809 6.123 1.00 90.44 146 LYS A O 1
ATOM 1110 N N . PRO A 1 147 ? -4.119 14.569 5.841 1.00 94.88 147 PRO A N 1
ATOM 1111 C CA . PRO A 1 147 ? -4.066 13.196 6.335 1.00 94.88 147 PRO A CA 1
ATOM 1112 C C . PRO A 1 147 ? -4.628 13.073 7.756 1.00 94.88 147 PRO A C 1
ATOM 1114 O O . PRO A 1 147 ? -4.274 13.854 8.640 1.00 94.88 147 PRO A O 1
ATOM 1117 N N . GLN A 1 148 ? -5.486 12.081 7.982 1.00 95.69 148 GLN A N 1
ATOM 1118 C CA . GLN A 1 148 ? -6.087 11.777 9.283 1.00 95.69 148 GLN A CA 1
ATOM 1119 C C . GLN A 1 148 ? -5.689 10.372 9.716 1.00 95.69 148 GLN A C 1
ATOM 1121 O O . GLN A 1 148 ? -5.720 9.454 8.901 1.00 95.69 148 GLN A O 1
ATOM 1126 N N . LEU A 1 149 ? -5.322 10.186 10.986 1.00 96.50 149 LEU A N 1
ATOM 1127 C CA . LEU A 1 149 ? -5.029 8.851 11.508 1.00 96.50 149 LEU A CA 1
ATOM 1128 C C . LEU A 1 149 ? -6.285 7.978 11.391 1.00 96.50 149 LEU A C 1
ATOM 1130 O O . LEU A 1 149 ? -7.332 8.328 11.931 1.00 96.50 149 LEU A O 1
ATOM 1134 N N . PHE A 1 150 ? -6.167 6.856 10.689 1.00 98.00 150 PHE A N 1
ATOM 1135 C CA . PHE A 1 150 ? -7.252 5.904 10.486 1.00 98.00 150 PHE A CA 1
ATOM 1136 C C . PHE A 1 150 ? -7.108 4.674 11.376 1.00 98.00 150 PHE A C 1
ATOM 1138 O O . PHE A 1 150 ? -8.095 4.230 11.954 1.00 98.00 150 PHE A O 1
ATOM 1145 N N . PHE A 1 151 ? -5.897 4.124 11.485 1.00 98.38 151 PHE A N 1
ATOM 1146 C CA . PHE A 1 151 ? -5.637 2.930 12.284 1.00 98.38 151 PHE A CA 1
ATOM 1147 C C . PHE A 1 151 ? -4.179 2.871 12.748 1.00 98.38 151 PHE A C 1
ATOM 1149 O O . PHE A 1 151 ? -3.267 3.277 12.024 1.00 98.38 151 PHE A O 1
ATOM 1156 N N . ASP A 1 152 ? -3.971 2.353 13.956 1.00 97.06 152 ASP A N 1
ATOM 1157 C CA . ASP A 1 152 ? -2.661 2.195 14.586 1.00 97.06 152 ASP A CA 1
ATOM 1158 C C . ASP A 1 152 ? -2.557 0.782 15.193 1.00 97.06 152 ASP A C 1
ATOM 1160 O O . ASP A 1 152 ? -2.980 0.573 16.335 1.00 97.06 152 ASP A O 1
ATOM 1164 N N . PRO A 1 153 ? -2.035 -0.199 14.433 1.00 95.12 153 PRO A N 1
ATOM 1165 C CA . PRO A 1 153 ? -1.875 -1.577 14.898 1.00 95.12 153 PRO A CA 1
ATOM 1166 C C . PRO A 1 153 ? -0.742 -1.765 15.913 1.00 95.12 153 PRO A C 1
ATOM 1168 O O . PRO A 1 153 ? -0.568 -2.882 16.392 1.00 95.12 153 PRO A O 1
ATOM 1171 N N . LYS A 1 154 ? 0.038 -0.718 16.237 1.00 94.44 154 LYS A N 1
ATOM 1172 C CA . LYS A 1 154 ? 1.230 -0.817 17.101 1.00 94.44 154 LYS A CA 1
ATOM 1173 C C . LYS A 1 154 ? 2.252 -1.839 16.587 1.00 94.44 154 LYS A C 1
ATOM 1175 O O . LYS A 1 154 ? 2.815 -2.605 17.361 1.00 94.44 154 LYS A O 1
ATOM 1180 N N . CYS A 1 155 ? 2.490 -1.840 15.275 1.00 93.38 155 CYS A N 1
ATOM 1181 C CA . CYS A 1 155 ? 3.458 -2.720 14.621 1.00 93.38 155 CYS A CA 1
ATOM 1182 C C . CYS A 1 155 ? 4.530 -1.918 13.882 1.00 93.38 155 CYS A C 1
ATOM 1184 O O . CYS A 1 155 ? 4.344 -0.742 13.567 1.00 93.38 155 CYS A O 1
ATOM 1186 N N . LYS A 1 156 ? 5.647 -2.568 13.556 1.00 93.19 156 LYS A N 1
ATOM 1187 C CA . LYS A 1 156 ? 6.768 -1.909 12.881 1.00 93.19 156 LYS A CA 1
ATOM 1188 C C . LYS A 1 156 ? 6.528 -1.693 11.385 1.00 93.19 156 LYS A C 1
ATOM 1190 O O . LYS A 1 156 ? 6.964 -0.680 10.841 1.00 93.19 156 LYS A O 1
ATOM 1195 N N . TYR A 1 157 ? 5.833 -2.628 10.736 1.00 94.69 157 TYR A N 1
ATOM 1196 C CA . TYR A 1 157 ? 5.641 -2.654 9.286 1.00 94.69 157 TYR A CA 1
ATOM 1197 C C . TYR A 1 157 ? 4.198 -2.995 8.917 1.00 94.69 157 TYR A C 1
ATOM 1199 O O . TYR A 1 157 ? 3.608 -3.904 9.496 1.00 94.69 157 TYR A O 1
ATOM 1207 N N . ILE A 1 158 ? 3.675 -2.327 7.891 1.00 97.50 158 ILE A N 1
ATOM 1208 C CA . ILE A 1 158 ? 2.463 -2.727 7.169 1.00 97.50 158 ILE A CA 1
ATOM 1209 C C . ILE A 1 158 ? 2.874 -2.906 5.712 1.00 97.50 158 ILE A C 1
ATOM 1211 O O . ILE A 1 158 ? 3.333 -1.953 5.081 1.00 97.50 158 ILE A O 1
ATOM 1215 N N . TRP A 1 159 ? 2.734 -4.126 5.201 1.00 97.06 159 TRP A N 1
ATOM 1216 C CA . TRP A 1 159 ? 3.231 -4.498 3.877 1.00 97.06 159 TRP A CA 1
ATOM 1217 C C . TRP A 1 159 ? 2.155 -4.473 2.799 1.00 97.06 159 TRP A C 1
ATOM 1219 O O . TRP A 1 159 ? 2.458 -4.167 1.652 1.00 97.06 159 TRP A O 1
ATOM 1229 N N . ALA A 1 160 ? 0.909 -4.783 3.157 1.00 97.69 160 ALA A N 1
ATOM 1230 C CA . ALA A 1 160 ? -0.194 -4.803 2.208 1.00 97.69 160 ALA A CA 1
ATOM 1231 C C . ALA A 1 160 ? -1.507 -4.378 2.863 1.00 97.69 160 ALA A C 1
ATOM 1233 O O . ALA A 1 160 ? -1.740 -4.600 4.054 1.00 97.69 160 ALA A O 1
ATOM 1234 N N . MET A 1 161 ? -2.376 -3.780 2.055 1.00 98.31 161 MET A N 1
ATOM 1235 C CA . MET A 1 161 ? -3.715 -3.367 2.448 1.00 98.31 161 MET A CA 1
ATOM 1236 C C . MET A 1 161 ? -4.694 -3.639 1.308 1.00 98.31 161 MET A C 1
ATOM 1238 O O . MET A 1 161 ? -4.387 -3.339 0.157 1.00 98.31 161 MET A O 1
ATOM 1242 N N . ALA A 1 162 ? -5.875 -4.167 1.624 1.00 97.50 162 ALA A N 1
ATOM 1243 C CA . ALA A 1 162 ? -6.916 -4.438 0.634 1.00 97.50 162 ALA A CA 1
ATOM 1244 C C . ALA A 1 162 ? -8.309 -4.167 1.208 1.00 97.50 162 ALA A C 1
ATOM 1246 O O . ALA A 1 162 ? -8.589 -4.510 2.356 1.00 97.50 162 ALA A O 1
ATOM 1247 N N . PHE A 1 163 ? -9.185 -3.557 0.411 1.00 97.56 163 PHE A N 1
ATOM 1248 C CA . PHE A 1 163 ? -10.581 -3.342 0.786 1.00 97.56 163 PHE A CA 1
ATOM 1249 C C . PHE A 1 163 ? -11.460 -4.503 0.334 1.00 97.56 163 PHE A C 1
ATOM 1251 O O . PHE A 1 163 ? -11.399 -4.915 -0.823 1.00 97.56 163 PHE A O 1
ATOM 1258 N N . ASP A 1 164 ? -12.335 -4.977 1.221 1.00 96.75 164 ASP A N 1
ATOM 1259 C CA . ASP A 1 164 ? -13.426 -5.862 0.824 1.00 96.75 164 ASP A CA 1
ATOM 1260 C C . ASP A 1 164 ? -14.606 -5.085 0.213 1.00 96.75 164 ASP A C 1
ATOM 1262 O O . ASP A 1 164 ? -14.688 -3.851 0.230 1.00 96.75 164 ASP A O 1
ATOM 1266 N N . LYS A 1 165 ? -15.584 -5.824 -0.320 1.00 94.25 165 LYS A N 1
ATOM 1267 C CA . LYS A 1 165 ? -16.793 -5.234 -0.913 1.00 94.25 165 LYS A CA 1
ATOM 1268 C C . LYS A 1 165 ? -17.663 -4.478 0.100 1.00 94.25 165 LYS A C 1
ATOM 1270 O O . LYS A 1 165 ? -18.446 -3.629 -0.333 1.00 94.25 165 LYS A O 1
ATOM 1275 N N . ALA A 1 166 ? -17.538 -4.761 1.393 1.00 95.00 166 ALA A N 1
ATOM 1276 C CA . ALA A 1 166 ? -18.262 -4.087 2.467 1.00 95.00 166 ALA A CA 1
ATOM 1277 C C . ALA A 1 166 ? -17.537 -2.824 2.981 1.00 95.00 166 ALA A C 1
ATOM 1279 O O . ALA A 1 166 ? -18.080 -2.123 3.831 1.00 95.00 166 ALA A O 1
ATOM 1280 N N . GLY A 1 167 ? -16.347 -2.511 2.455 1.00 96.38 167 GLY A N 1
ATOM 1281 C CA . GLY A 1 167 ? -15.552 -1.348 2.849 1.00 96.38 167 GLY A CA 1
ATOM 1282 C C . GLY A 1 167 ? -14.660 -1.587 4.068 1.00 96.38 167 GLY A C 1
ATOM 1283 O O . GLY A 1 167 ? -14.125 -0.629 4.622 1.00 96.38 167 GLY A O 1
ATOM 1284 N N . ASN A 1 168 ? -14.476 -2.836 4.499 1.00 98.06 168 ASN A N 1
ATOM 1285 C CA . ASN A 1 168 ? -13.489 -3.153 5.524 1.00 98.06 168 ASN A CA 1
ATOM 1286 C C . ASN A 1 168 ? -12.095 -3.211 4.898 1.00 98.06 168 ASN A C 1
ATOM 1288 O O . ASN A 1 168 ? -11.905 -3.824 3.848 1.00 98.06 168 ASN A O 1
ATOM 1292 N N . LEU A 1 169 ? -11.122 -2.610 5.573 1.00 98.56 169 LEU A N 1
ATOM 1293 C CA . LEU A 1 169 ? -9.716 -2.647 5.207 1.00 98.56 169 LEU A CA 1
ATOM 1294 C C . LEU A 1 169 ? -9.031 -3.814 5.914 1.00 98.56 169 LEU A C 1
ATOM 1296 O O . LEU A 1 169 ? -8.939 -3.839 7.141 1.00 98.56 169 LEU A O 1
ATOM 1300 N N . PHE A 1 170 ? -8.519 -4.760 5.144 1.00 98.56 170 PHE A N 1
ATOM 1301 C CA . PHE A 1 170 ? -7.610 -5.780 5.638 1.00 98.56 170 PHE A CA 1
ATOM 1302 C C . PHE A 1 170 ? -6.182 -5.242 5.603 1.00 98.56 170 PHE A C 1
ATOM 1304 O O . PHE A 1 170 ? -5.785 -4.605 4.627 1.00 98.56 170 PHE A O 1
ATOM 1311 N N . VAL A 1 171 ? -5.421 -5.485 6.668 1.00 98.56 171 VAL A N 1
ATOM 1312 C CA . VAL A 1 171 ? -4.085 -4.916 6.887 1.00 98.56 171 VAL A CA 1
ATOM 1313 C C . VAL A 1 171 ? -3.114 -6.037 7.226 1.00 98.56 171 VAL A C 1
ATOM 1315 O O . VAL A 1 171 ? -3.245 -6.658 8.280 1.00 98.56 171 VAL A O 1
ATOM 1318 N N . ALA A 1 172 ? -2.135 -6.264 6.354 1.00 98.00 172 ALA A N 1
ATOM 1319 C CA . ALA A 1 172 ? -1.082 -7.254 6.539 1.00 98.00 172 ALA A CA 1
ATOM 1320 C C . ALA A 1 172 ? 0.154 -6.610 7.181 1.00 98.00 172 ALA A C 1
ATOM 1322 O O . ALA A 1 172 ? 0.740 -5.668 6.635 1.00 98.00 172 ALA A O 1
ATOM 1323 N N . THR A 1 173 ? 0.533 -7.101 8.360 1.00 97.38 173 THR A N 1
ATOM 1324 C CA . THR A 1 173 ? 1.609 -6.522 9.174 1.00 97.38 173 THR A CA 1
ATOM 1325 C C . THR A 1 173 ? 2.910 -7.325 9.104 1.00 97.38 173 THR A C 1
ATOM 1327 O O . THR A 1 173 ? 2.962 -8.471 8.649 1.00 97.38 173 THR A O 1
ATOM 1330 N N . GLY A 1 174 ? 4.000 -6.700 9.547 1.00 94.12 174 GLY A N 1
ATOM 1331 C CA . GLY A 1 174 ? 5.282 -7.348 9.801 1.00 94.12 174 GLY A CA 1
ATOM 1332 C C . GLY A 1 174 ? 5.707 -7.257 11.265 1.00 94.12 174 GLY A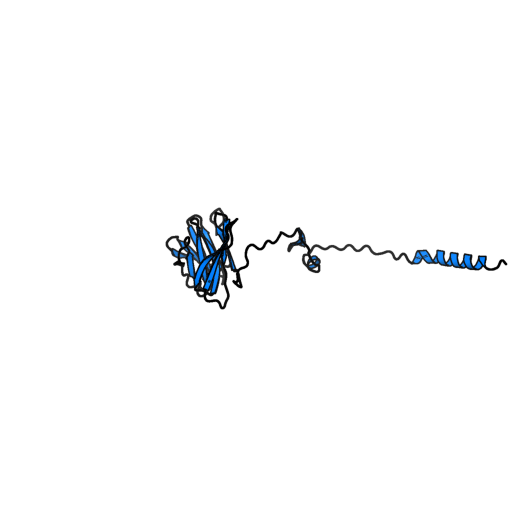 C 1
ATOM 1333 O O . GLY A 1 174 ? 5.156 -6.457 12.015 1.00 94.12 174 GLY A O 1
ATOM 1334 N N . ASP A 1 175 ? 6.716 -8.059 11.625 1.00 88.31 175 ASP A N 1
ATOM 1335 C CA . ASP A 1 175 ? 7.214 -8.340 12.987 1.00 88.31 175 ASP A CA 1
ATOM 1336 C C . ASP A 1 175 ? 6.401 -9.429 13.715 1.00 88.31 175 ASP A C 1
ATOM 1338 O O . ASP A 1 175 ? 6.968 -10.228 14.452 1.00 88.31 175 ASP A O 1
ATOM 1342 N N . ALA A 1 176 ? 5.103 -9.551 13.411 1.00 92.81 176 ALA A N 1
ATOM 1343 C CA . ALA A 1 176 ? 4.237 -10.623 13.919 1.00 92.81 176 ALA A CA 1
ATOM 1344 C C . ALA A 1 176 ? 3.281 -11.228 12.868 1.00 92.81 176 ALA A C 1
ATOM 1346 O O . ALA A 1 176 ? 2.372 -11.962 13.236 1.00 92.81 176 ALA A O 1
ATOM 1347 N N . GLY A 1 177 ? 3.416 -10.864 11.585 1.00 95.56 177 GLY A N 1
ATOM 1348 C CA . GLY A 1 177 ? 2.616 -11.436 10.484 1.00 95.56 177 GLY A CA 1
ATOM 1349 C C . GLY A 1 177 ? 1.092 -11.319 10.607 1.00 95.56 177 GLY A C 1
ATOM 1350 O O . GLY A 1 177 ? 0.362 -11.961 9.864 1.00 95.56 177 GLY A O 1
ATOM 1351 N N . LEU A 1 178 ? 0.571 -10.502 11.522 1.00 97.69 178 LEU A N 1
ATOM 1352 C CA . LEU A 1 178 ? -0.861 -10.446 11.793 1.00 97.69 178 LEU A CA 1
ATOM 1353 C C . LEU A 1 178 ? -1.627 -9.809 10.635 1.00 97.69 178 LEU A C 1
ATOM 1355 O O . LEU A 1 178 ? -1.176 -8.818 10.045 1.00 97.69 178 LEU A O 1
ATOM 1359 N N . ILE A 1 179 ? -2.831 -10.324 10.395 1.00 98.25 179 ILE A N 1
ATOM 1360 C CA . ILE A 1 179 ? -3.827 -9.691 9.539 1.00 98.25 179 ILE A CA 1
ATOM 1361 C C . ILE A 1 179 ? -4.886 -9.053 10.429 1.00 98.25 179 ILE A C 1
ATOM 1363 O O . ILE A 1 179 ? -5.551 -9.737 11.212 1.00 98.25 179 ILE A O 1
ATOM 1367 N N . TYR A 1 180 ? -5.081 -7.746 10.294 1.00 98.56 180 TYR A N 1
ATOM 1368 C CA . TYR A 1 180 ? -6.181 -7.032 10.939 1.00 98.56 180 TYR A CA 1
ATOM 1369 C C . TYR A 1 180 ? -7.308 -6.786 9.947 1.00 98.56 180 TYR A C 1
ATOM 1371 O O . TYR A 1 180 ? -7.053 -6.479 8.787 1.00 98.56 180 TYR A O 1
ATOM 1379 N N . LYS A 1 181 ? -8.551 -6.844 10.426 1.00 98.50 181 LYS A N 1
ATOM 1380 C CA . LYS A 1 181 ? -9.717 -6.306 9.726 1.00 98.50 181 LYS A CA 1
ATOM 1381 C C . LYS A 1 181 ? -10.126 -5.007 10.406 1.00 98.50 181 LYS A C 1
ATOM 1383 O O . LYS A 1 181 ? -10.438 -5.007 11.597 1.00 98.50 181 LYS A O 1
ATOM 1388 N N . VAL A 1 182 ? -10.122 -3.915 9.652 1.00 98.75 182 VAL A N 1
ATOM 1389 C CA . VAL A 1 182 ? -10.486 -2.571 10.105 1.00 98.75 182 VAL A CA 1
ATOM 1390 C C . VAL A 1 182 ? -11.770 -2.148 9.413 1.00 98.75 182 VAL A C 1
ATOM 1392 O O . VAL A 1 182 ? -11.871 -2.138 8.191 1.00 98.75 182 VAL A O 1
ATOM 1395 N N . THR A 1 183 ? -12.774 -1.821 10.203 1.00 98.12 183 THR A N 1
ATOM 1396 C CA . THR A 1 183 ? -14.091 -1.395 9.718 1.00 98.12 183 THR A CA 1
ATOM 1397 C C . THR A 1 183 ? -14.079 0.079 9.274 1.00 98.12 183 THR A C 1
ATOM 1399 O O . THR A 1 183 ? -13.162 0.825 9.636 1.00 98.12 183 THR A O 1
ATOM 1402 N N . PRO A 1 184 ? -15.089 0.544 8.507 1.00 96.12 184 PRO A N 1
ATOM 1403 C CA . PRO A 1 184 ? -15.160 1.937 8.050 1.00 96.12 184 PRO A CA 1
ATOM 1404 C C . PRO A 1 184 ? -15.157 2.996 9.165 1.00 96.12 184 PRO A C 1
ATOM 1406 O O . PRO A 1 184 ? -14.794 4.144 8.908 1.00 96.12 184 PRO A O 1
ATOM 1409 N N . ASP A 1 185 ? -15.544 2.629 10.392 1.00 95.25 185 ASP A N 1
ATOM 1410 C CA . ASP A 1 185 ? -15.528 3.499 11.577 1.00 95.25 185 ASP A CA 1
ATOM 1411 C C . ASP A 1 185 ? -14.188 3.456 12.345 1.00 95.25 185 ASP A C 1
ATOM 1413 O O . ASP A 1 185 ? -14.125 3.865 13.505 1.00 95.25 185 ASP A O 1
ATOM 1417 N N . SER A 1 186 ? -13.117 2.985 11.692 1.00 96.69 186 SER A N 1
ATOM 1418 C CA . SER A 1 186 ? -11.751 2.885 12.226 1.00 96.69 186 SER A CA 1
ATOM 1419 C C . SER A 1 186 ? -11.557 1.855 13.344 1.00 96.69 186 SER A C 1
ATOM 1421 O O . SER A 1 186 ? -10.511 1.851 13.999 1.00 96.69 186 SER A O 1
ATOM 1423 N N . LYS A 1 187 ? -12.505 0.937 13.574 1.00 97.75 187 LYS A N 1
ATOM 1424 C CA . LYS A 1 187 ? -12.313 -0.140 14.558 1.00 97.75 187 LYS A CA 1
ATOM 1425 C C . LYS A 1 187 ? -11.615 -1.332 13.921 1.00 97.75 187 LYS A C 1
ATOM 1427 O O . LYS A 1 187 ? -12.179 -1.989 13.043 1.00 97.75 187 LYS A O 1
ATOM 1432 N N . GLY A 1 188 ? -10.395 -1.606 14.379 1.00 97.62 188 GLY A N 1
ATOM 1433 C CA . GLY A 1 188 ? -9.586 -2.749 13.961 1.00 97.62 188 GLY A CA 1
ATOM 1434 C C . GLY A 1 188 ? -9.601 -3.895 14.969 1.00 97.62 188 GLY A C 1
ATOM 1435 O O . GLY A 1 188 ? -9.522 -3.668 16.174 1.00 97.62 188 GLY A O 1
ATOM 1436 N N . ALA A 1 189 ? -9.654 -5.126 14.469 1.00 97.94 189 ALA A N 1
ATOM 1437 C CA . ALA A 1 189 ? -9.484 -6.345 15.255 1.00 97.94 189 ALA A CA 1
ATOM 1438 C C . ALA A 1 189 ? -8.584 -7.339 14.510 1.00 97.94 189 ALA A C 1
ATOM 1440 O O . ALA A 1 189 ? -8.532 -7.322 13.277 1.00 97.94 189 ALA A O 1
ATOM 1441 N N . LYS A 1 190 ? -7.879 -8.209 15.250 1.00 97.75 190 LYS A N 1
ATOM 1442 C CA . LYS A 1 190 ? -7.126 -9.314 14.643 1.00 97.75 190 LYS A CA 1
ATOM 1443 C C . LYS A 1 190 ? -8.109 -10.217 13.898 1.00 97.75 190 LYS A C 1
ATOM 1445 O O . LYS A 1 190 ? -9.075 -10.694 14.487 1.00 97.75 190 LYS A O 1
ATOM 1450 N N . PHE A 1 191 ? -7.859 -10.414 12.612 1.00 97.81 191 PHE A N 1
ATOM 1451 C CA . PHE A 1 191 ? -8.641 -11.281 11.740 1.00 97.81 191 PHE A CA 1
ATOM 1452 C C . PHE A 1 191 ? -7.983 -12.649 11.598 1.00 97.81 191 PHE A C 1
ATOM 1454 O O . PHE A 1 191 ? -8.654 -13.668 11.722 1.00 97.81 191 PHE A O 1
ATOM 1461 N N . PHE A 1 192 ? -6.669 -12.660 11.377 1.00 97.81 192 PHE A N 1
ATOM 1462 C CA . PHE A 1 192 ? -5.908 -13.882 11.178 1.00 97.81 192 PHE A CA 1
ATOM 1463 C C . PHE A 1 192 ? -4.486 -13.728 11.713 1.00 97.81 192 PHE A C 1
ATOM 1465 O O . PHE A 1 192 ? -3.932 -12.627 11.750 1.00 97.81 192 PHE A O 1
ATOM 1472 N N . ASP A 1 193 ? -3.925 -14.842 12.157 1.00 97.38 193 ASP A N 1
ATOM 1473 C CA . ASP A 1 193 ? -2.557 -14.957 12.636 1.00 97.3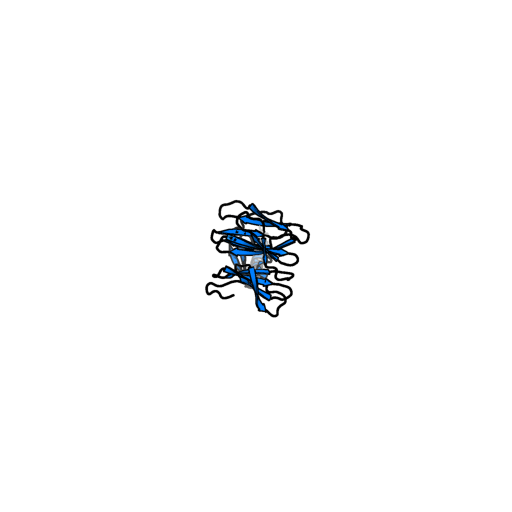8 193 ASP A CA 1
ATOM 1474 C C . ASP A 1 193 ? -1.839 -15.908 11.688 1.00 97.38 193 ASP A C 1
ATOM 1476 O O . ASP A 1 193 ? -2.236 -17.067 11.582 1.00 97.38 193 ASP A O 1
ATOM 1480 N N . THR A 1 194 ? -0.863 -15.408 10.930 1.00 96.44 194 THR A N 1
ATOM 1481 C CA . THR A 1 194 ? -0.170 -16.250 9.949 1.00 96.44 194 THR A CA 1
ATOM 1482 C C . THR A 1 194 ? 0.858 -17.166 10.595 1.00 96.44 194 THR A C 1
ATOM 1484 O O . THR A 1 194 ? 1.395 -18.008 9.890 1.00 96.44 194 THR A O 1
ATOM 1487 N N . GLU A 1 195 ? 1.169 -16.974 11.885 1.00 96.38 195 GLU A N 1
ATOM 1488 C CA . GLU A 1 195 ? 2.286 -17.633 12.579 1.00 96.38 195 GLU A CA 1
ATOM 1489 C C . GLU A 1 195 ? 3.653 -17.384 11.904 1.00 96.38 195 GLU A C 1
ATOM 1491 O O . GLU A 1 195 ? 4.615 -18.120 12.102 1.00 96.38 195 GLU A O 1
ATOM 1496 N N . GLU A 1 196 ? 3.754 -16.295 11.136 1.00 96.81 196 GLU A N 1
ATOM 1497 C CA . GLU A 1 196 ? 4.949 -15.896 10.386 1.00 96.81 196 GLU A CA 1
ATOM 1498 C C . GLU A 1 196 ? 5.417 -14.511 10.828 1.00 96.81 196 GLU A C 1
ATOM 1500 O O . GLU A 1 196 ? 4.662 -13.712 11.376 1.00 96.81 196 GLU A O 1
ATOM 1505 N N . THR A 1 197 ? 6.666 -14.154 10.529 1.00 96.50 197 THR A N 1
ATOM 1506 C CA . THR A 1 197 ? 7.170 -12.807 10.850 1.00 96.50 197 THR A CA 1
ATOM 1507 C C . THR A 1 197 ? 6.539 -11.724 9.967 1.00 96.50 197 THR A C 1
ATOM 1509 O O . THR A 1 197 ? 6.382 -10.572 10.388 1.00 96.50 197 THR A O 1
ATOM 1512 N N . HIS A 1 198 ? 6.185 -12.052 8.721 1.00 96.56 198 HIS A N 1
ATOM 1513 C CA . HIS A 1 198 ? 5.705 -11.079 7.742 1.00 96.56 198 HIS A CA 1
ATOM 1514 C C . HIS A 1 198 ? 4.601 -11.637 6.849 1.00 96.56 198 HIS A C 1
ATOM 1516 O O . HIS A 1 198 ? 4.836 -12.559 6.073 1.00 96.56 198 HIS A O 1
ATOM 1522 N N . ALA A 1 199 ? 3.459 -10.955 6.832 1.00 96.62 199 ALA A N 1
ATOM 1523 C CA . ALA A 1 199 ? 2.479 -11.079 5.765 1.00 96.62 199 ALA A CA 1
ATOM 1524 C C . ALA A 1 199 ? 2.759 -9.984 4.724 1.00 96.62 199 ALA A C 1
ATOM 1526 O O . ALA A 1 199 ? 2.495 -8.811 4.974 1.00 96.62 199 ALA A O 1
ATOM 1527 N N . ARG A 1 200 ? 3.386 -10.339 3.593 1.00 95.25 200 ARG A N 1
ATOM 1528 C CA . ARG A 1 200 ? 3.937 -9.353 2.635 1.00 95.25 200 ARG A CA 1
ATOM 1529 C C . ARG A 1 200 ? 2.968 -8.887 1.556 1.00 95.25 200 ARG A C 1
ATOM 1531 O O . ARG A 1 200 ? 3.119 -7.785 1.046 1.00 95.25 200 ARG A O 1
ATOM 1538 N N . SER A 1 201 ? 2.040 -9.744 1.154 1.00 94.31 201 SER A N 1
ATOM 1539 C CA . SER A 1 201 ? 1.120 -9.481 0.052 1.00 94.31 201 SER A CA 1
ATOM 1540 C C . SER A 1 201 ? -0.213 -10.149 0.333 1.00 94.31 201 SER A C 1
ATOM 1542 O O . SER A 1 201 ? -0.273 -11.127 1.076 1.00 94.31 201 SER A O 1
ATOM 1544 N N . MET A 1 202 ? -1.271 -9.577 -0.227 1.00 95.06 202 MET A N 1
ATOM 1545 C CA . MET A 1 202 ? -2.646 -9.984 0.006 1.00 95.06 202 MET A CA 1
ATOM 1546 C C . MET A 1 202 ? -3.518 -9.426 -1.114 1.00 95.06 202 MET A C 1
ATOM 1548 O O . MET A 1 202 ? -3.276 -8.316 -1.596 1.00 95.06 202 MET A O 1
ATOM 1552 N N . ILE A 1 203 ? -4.536 -10.178 -1.509 1.00 95.06 203 ILE A N 1
ATOM 1553 C CA . ILE A 1 203 ? -5.547 -9.748 -2.470 1.00 95.06 203 ILE A CA 1
ATOM 1554 C C . ILE A 1 203 ? -6.909 -10.217 -1.972 1.00 95.06 203 ILE A C 1
ATOM 1556 O O . ILE A 1 203 ? -6.982 -11.141 -1.179 1.00 95.06 203 ILE A O 1
ATOM 1560 N N . ILE A 1 204 ? -7.979 -9.566 -2.416 1.00 94.50 204 ILE A N 1
ATOM 1561 C CA . ILE A 1 204 ? -9.336 -10.063 -2.202 1.00 94.50 204 ILE A CA 1
ATOM 1562 C C . ILE A 1 204 ? -9.893 -10.433 -3.567 1.00 94.50 204 ILE A C 1
ATOM 1564 O O . ILE A 1 204 ? -9.910 -9.596 -4.473 1.00 94.50 204 ILE A O 1
ATOM 1568 N N . ASP A 1 205 ? -10.309 -11.686 -3.721 1.00 94.00 205 ASP A N 1
ATOM 1569 C CA . ASP A 1 205 ? -10.902 -12.162 -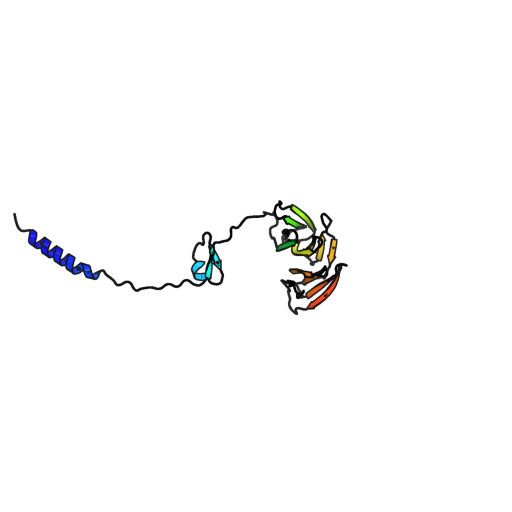4.965 1.00 94.00 205 ASP A CA 1
ATOM 1570 C C . ASP A 1 205 ? -12.345 -11.651 -5.153 1.00 94.00 205 ASP A C 1
ATOM 1572 O O . ASP A 1 205 ? -12.942 -10.985 -4.298 1.00 94.00 205 ASP A O 1
ATOM 1576 N N . GLU A 1 206 ? -12.951 -11.964 -6.298 1.00 91.12 206 GLU A N 1
ATOM 1577 C CA . GLU A 1 206 ? -14.320 -11.532 -6.585 1.00 91.12 206 GLU A CA 1
ATOM 1578 C C . GLU A 1 206 ? -15.374 -12.174 -5.668 1.00 91.12 206 GLU A C 1
ATOM 1580 O O . GLU A 1 206 ? -16.444 -11.590 -5.471 1.00 91.12 206 GLU A O 1
ATOM 1585 N N . ALA A 1 207 ? -15.104 -13.341 -5.088 1.00 93.88 207 ALA A N 1
ATOM 1586 C CA . ALA A 1 207 ? -15.997 -13.986 -4.129 1.00 93.88 207 ALA A CA 1
ATOM 1587 C C . ALA A 1 207 ? -15.874 -13.379 -2.718 1.00 93.88 207 ALA A C 1
ATOM 1589 O O . ALA A 1 207 ? -16.758 -13.585 -1.887 1.00 93.88 207 ALA A O 1
ATOM 1590 N N . GLY A 1 208 ? -14.844 -12.564 -2.473 1.00 91.25 208 GLY A N 1
ATOM 1591 C CA . GLY A 1 208 ? -14.558 -11.956 -1.179 1.00 91.25 208 GLY A CA 1
ATOM 1592 C C . GLY A 1 208 ? -13.639 -12.804 -0.300 1.00 91.25 208 GLY A C 1
ATOM 1593 O O . GLY A 1 208 ? -13.589 -12.563 0.905 1.00 91.25 208 GLY A O 1
ATOM 1594 N N . ASN A 1 209 ? -12.934 -13.778 -0.879 1.00 93.62 209 ASN A N 1
ATOM 1595 C CA . ASN A 1 209 ? -11.894 -14.523 -0.181 1.00 93.62 209 ASN A CA 1
ATOM 1596 C C . ASN A 1 209 ? -10.614 -13.688 -0.131 1.00 93.62 209 ASN A C 1
ATOM 1598 O O . ASN A 1 209 ? -10.267 -13.029 -1.114 1.00 93.62 209 ASN A O 1
ATOM 1602 N N . LEU A 1 210 ? -9.950 -13.734 1.023 1.00 91.75 210 LEU A N 1
ATOM 1603 C CA . LEU A 1 210 ? -8.648 -13.123 1.277 1.00 91.75 210 LEU A CA 1
ATOM 1604 C C . LEU A 1 210 ? -7.523 -14.127 1.022 1.00 91.75 210 LEU A C 1
ATOM 1606 O O . LEU A 1 210 ? -7.706 -15.288 1.455 1.00 91.75 210 LEU A O 1
#

Secondary structure (DSSP, 8-state):
--SSHHHHHHHHHHHHHHGGGG--PPP-------SHHHHTTS--SSEEE-TTS-EEEPP--------S-SEEEEEEE-TT--EEEEEE-TT-SEEEEEEE-TTS--EEEEEEESSEEEEEEE-TT--EEEEEETTTEEEEE-TTPPPEEEE----SEEEEEEE-TTSPEEEEEESS-EEEEE-TTS-EEEEEE-SSSB-------TT---

Foldseek 3Di:
DDDPPVVVVVVVVVVVVPVVVPPDPDDDDDDDDFAPVSPVVDDDDQWDQDRRRDIDGHDDDDDQDDDPAPDKAEWDAAPQRKIWTWWFAPPDQKIFIWIDGPPRHIDTLAIDGAGTWNYWDADNQRWIWTFGDAQTFIWIHDRSDYTDTQERPRAGAWQYWEAFPQGWIWTQGAQFRWIWTAHPNSDIDTDDGPRDRTDHDDYQDPVRRD

pLDDT: mean 86.55, std 14.13, range [48.91, 98.75]

Radius of gyration: 32.69 Å; chains: 1; bounding box: 81×53×95 Å

Sequence (210 aa):
MYKNSALYRAAALVLLAAAPYICLATDTRIWDQSDQSDFTKGTPKNISIRSDGHITLAPILKELDSTNVPYLWAIVQDSKGTLYYAGGAPTGATTKIYALPVNGKPKAIAELTGLEIHSLAVDKEGRIYAAVLPDAKIYRIDNGGKPQLFFDPKCKYIWAMAFDKAGNLFVATGDAGLIYKVTPDSKGAKFFDTEETHARSMIIDEAGNL